Protein AF-A0A2N6NM97-F1 (afdb_monomer)

InterPro domains:
  IPR007219 Xylanolytic transcriptional activator, regulatory domain [PF04082] (115-281)
  IPR050987 ABC-transporter-regulating transcription factor-like [PTHR46910] (19-281)

Solvent-accessible surface area (backbone atoms only — not comparable to full-atom values): 17013 Å² total; per-residue (Å²): 134,89,82,91,86,85,90,88,89,79,66,72,68,62,53,54,54,51,49,55,51,52,55,52,51,52,52,56,50,42,72,74,65,45,96,84,64,78,92,44,72,71,56,54,49,54,53,51,56,55,56,57,67,76,69,66,82,82,90,75,90,80,90,81,88,89,85,88,85,81,80,86,73,89,75,82,91,72,84,85,69,86,60,78,74,89,70,73,71,86,78,53,82,80,74,74,79,57,79,75,69,72,74,66,68,62,65,74,57,49,54,48,21,48,47,31,27,51,77,71,39,36,92,82,53,76,62,66,60,66,72,60,49,52,53,53,53,50,49,47,72,76,42,60,85,72,71,50,79,82,44,43,17,52,51,24,26,49,27,29,42,44,20,43,2,41,76,37,48,62,58,56,41,56,74,72,66,63,79,63,93,84,51,59,70,67,50,49,57,49,39,53,53,50,19,51,53,29,37,50,55,20,60,70,41,41,70,58,19,63,73,55,51,44,74,41,22,24,51,22,28,39,45,48,12,59,58,29,42,89,77,41,85,61,63,67,17,49,52,26,40,52,48,16,46,52,39,34,53,75,63,46,44,85,50,91,72,71,82,86,82,54,58,70,66,62,53,50,41,44,49,52,43,41,53,51,48,57,60,74,74,108

Radius of gyration: 25.34 Å; Cα contacts (8 Å, |Δi|>4): 201; chains: 1; bounding box: 70×72×76 Å

pLDDT: mean 71.78, std 21.08, range [26.7, 97.0]

Nearest PDB structures (foldseek):
  3f57-assembly1_A  TM=2.633E-01  e=2.519E+00  Homo sapiens
  8fbo-assembly1_C  TM=3.013E-01  e=6.433E+00  synthetic construct
  8vc2-assembly1_A  TM=3.078E-01  e=5.089E+00  Bombyx mori

Organism: Beauveria bassiana (NCBI:txid176275)

Sequence (282 aa):
MHATSSSQRGVDHGTSTQSKRLEYLERIVRSHAGPEMPLDLDTLRNLADEADSRHSPSVTSHEDEVDKSITMQSLDGNVMLFDEYYRPDELRSPTGSLVPLSSLPPRSITDFLIHCFFQHAEANYSFVDRDWLCSQVDVVYENPMALSNRDIGTLSMTFTILAIGTQYAYLESIAEGKSTTSAGDSKQFSEDAVGIQFYRKAAHLLPEVIAASSLESVQACLLMGIYTLPVDASGLAYIYLNLALKLAIQNGMHRKHPANDIDARIRETRNRVWWALYTIEQ

Foldseek 3Di:
DDDDDDDDDPDPPVVVVVVVVVVVVVVVCCVVPPDPDDPDPVVVVVVVVVVVVVPDDDDDDDDDDDPDDDDDDDDDDDDPPPPDPDAPPVPDDPPPLLVVLLPDDPPVLLVQLLCQLCVPVVVPDVLDDSVVLVVLVVCCVVCVPPDDLLCLLSSLLSLLSSLVSLVRSVVVCVVVVVPPVPCVVVSNVVSNVSSVVSLVSSVSSLVSLLSSLDSSSLSSLQSNLVSCCVPPPPDSSVVSLVSSQVSLVVRVLVPDDDPPPDDPVVNVSSVVSNVSSVVVVD

Secondary structure (DSSP, 8-state):
--------SSSHHHHHHHHHHHHHHHHHHHHHH-TT----HHHHHHHHHHHHHTT---------------------------------GGGS--STTSTTTT----HHHHHHHHHHHHHHHTTT-TTS-HHHHHHHHHHHHH-GGG--GGGHHHHHHHHHHHHHHHHHHHHHHHHTT---TT-HHHHHHHHHHHHHHHHHHHHHTHHHHHHH--HHHHHHHHHHHHHHTTTSTTTHHHHHHHHHHHHHHHTTTTS---TTSS-HHHHHHHHHHHHHHHHHH-

Structure (mmCIF, N/CA/C/O backbone):
data_AF-A0A2N6NM97-F1
#
_entry.id   AF-A0A2N6NM97-F1
#
loop_
_atom_site.group_PDB
_atom_site.id
_atom_site.type_symbol
_atom_site.label_atom_id
_atom_site.label_alt_id
_atom_site.label_comp_id
_atom_site.label_asym_id
_atom_site.label_entity_id
_atom_site.label_seq_id
_atom_site.pdbx_PDB_ins_code
_atom_site.Cartn_x
_atom_site.Cartn_y
_atom_site.Cartn_z
_atom_site.occupancy
_atom_site.B_iso_or_equiv
_atom_site.auth_seq_id
_atom_site.auth_comp_id
_atom_site.auth_asym_id
_atom_site.auth_atom_id
_atom_site.pdbx_PDB_model_num
ATOM 1 N N . MET A 1 1 ? -17.077 51.907 40.745 1.00 40.19 1 MET A N 1
ATOM 2 C CA . MET A 1 1 ? -16.817 50.699 41.553 1.00 40.19 1 MET A CA 1
ATOM 3 C C . MET A 1 1 ? -16.274 49.618 40.625 1.00 40.19 1 MET A C 1
ATOM 5 O O . M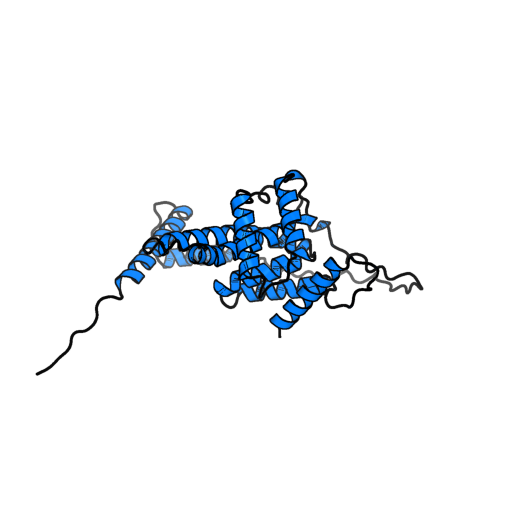ET A 1 1 ? -16.955 49.250 39.681 1.00 40.19 1 MET A O 1
ATOM 9 N N . HIS A 1 2 ? -15.012 49.239 40.859 1.00 33.41 2 HIS A N 1
ATOM 10 C CA . HIS A 1 2 ? -14.280 48.040 40.398 1.00 33.41 2 HIS A CA 1
ATOM 11 C C . HIS A 1 2 ? -15.087 46.736 40.625 1.00 33.41 2 HIS A C 1
ATOM 13 O O . HIS A 1 2 ? -15.988 46.768 41.453 1.00 33.41 2 HIS A O 1
ATOM 19 N N . ALA A 1 3 ? -14.819 45.535 40.093 1.00 37.28 3 ALA A N 1
ATOM 20 C CA . ALA A 1 3 ? -14.001 44.949 39.021 1.00 37.28 3 ALA A CA 1
ATOM 21 C C . ALA A 1 3 ? -14.320 43.418 38.989 1.00 37.28 3 ALA A C 1
ATOM 23 O O . ALA A 1 3 ? -14.682 42.858 40.017 1.00 37.28 3 ALA A O 1
ATOM 24 N N . THR A 1 4 ? -14.169 42.782 37.816 1.00 42.03 4 THR A N 1
ATOM 25 C CA . THR A 1 4 ? -13.645 41.414 37.510 1.00 42.03 4 THR A CA 1
ATOM 26 C C . THR A 1 4 ? -13.985 40.139 38.320 1.00 42.03 4 THR A C 1
ATOM 28 O O . THR A 1 4 ? -13.668 40.048 39.500 1.00 42.03 4 THR A O 1
ATOM 31 N N . SER A 1 5 ? -14.387 39.076 37.591 1.00 37.31 5 SER A N 1
ATOM 32 C CA . SER A 1 5 ? -13.927 37.653 37.666 1.00 37.31 5 SER A CA 1
ATOM 33 C C . SER A 1 5 ? -14.763 36.836 36.649 1.00 37.31 5 SER A C 1
ATOM 35 O O . SER A 1 5 ? -15.981 36.819 36.780 1.00 37.31 5 SER A O 1
ATOM 37 N N . SER A 1 6 ? -14.327 36.331 35.484 1.00 38.84 6 SER A N 1
ATOM 38 C CA . SER A 1 6 ? -13.171 35.553 34.981 1.00 38.84 6 SER A CA 1
ATOM 39 C C . SER A 1 6 ? -13.114 34.062 35.365 1.00 38.84 6 SER A C 1
ATOM 41 O O . SER A 1 6 ? -12.740 33.707 36.471 1.00 38.84 6 SER A O 1
ATOM 43 N N . SER A 1 7 ? -13.411 33.230 34.356 1.00 45.75 7 SER A N 1
ATOM 44 C CA . SER A 1 7 ? -12.669 32.035 33.911 1.00 45.75 7 SER A CA 1
ATOM 45 C C . SER A 1 7 ? -12.339 30.914 34.910 1.00 45.75 7 SER A C 1
ATOM 47 O O . SER A 1 7 ? -11.330 30.964 35.604 1.00 45.75 7 SER A O 1
ATOM 49 N N . GLN A 1 8 ? -13.090 29.805 34.843 1.00 42.97 8 GLN A N 1
ATOM 50 C CA . GLN A 1 8 ? -12.603 28.491 35.290 1.00 42.97 8 GLN A CA 1
ATOM 51 C C . GLN A 1 8 ? -13.378 27.353 34.594 1.00 42.97 8 GLN A C 1
ATOM 53 O O . GLN A 1 8 ? -14.385 26.869 35.101 1.00 42.97 8 GLN A O 1
ATOM 58 N N . ARG A 1 9 ? -12.965 26.940 33.386 1.00 41.25 9 ARG A N 1
ATOM 59 C CA . ARG A 1 9 ? -13.482 25.697 32.759 1.00 41.25 9 ARG A CA 1
ATOM 60 C C . ARG A 1 9 ? -12.527 25.004 31.777 1.00 41.25 9 ARG A C 1
ATOM 62 O O . ARG A 1 9 ? -12.969 24.196 30.973 1.00 41.25 9 ARG A O 1
ATOM 69 N N . GLY A 1 10 ? -11.227 25.310 31.837 1.00 40.31 10 GLY A N 1
ATOM 70 C CA . GLY A 1 10 ? -10.238 24.830 30.857 1.00 40.31 10 GLY A CA 1
ATOM 71 C C . GLY A 1 10 ? -9.050 24.033 31.406 1.00 40.31 10 GLY A C 1
ATOM 72 O O . GLY A 1 10 ? -8.176 23.687 30.623 1.00 40.31 10 GLY A O 1
ATOM 73 N N . VAL A 1 11 ? -8.969 23.752 32.713 1.00 41.19 11 VAL A N 1
ATOM 74 C CA . VAL A 1 11 ? -7.738 23.198 33.325 1.00 41.19 11 VAL A CA 1
ATOM 75 C C . VAL A 1 11 ? -7.830 21.693 33.647 1.00 41.19 11 VAL A C 1
ATOM 77 O O . VAL A 1 11 ? -6.808 21.014 33.663 1.00 41.19 11 VAL A O 1
ATOM 80 N N . ASP A 1 12 ? -9.029 21.120 33.789 1.00 44.72 12 ASP A N 1
ATOM 81 C CA . ASP A 1 12 ? -9.184 19.755 34.335 1.00 44.72 12 ASP A CA 1
ATOM 82 C C . ASP A 1 12 ? -8.965 18.606 33.330 1.00 44.72 12 ASP A C 1
ATOM 84 O O . ASP A 1 12 ? -8.734 17.463 33.726 1.00 44.72 12 ASP A O 1
ATOM 88 N N . HIS A 1 13 ? -9.005 18.864 32.017 1.00 43.28 13 HIS A N 1
ATOM 89 C CA . HIS A 1 13 ? -8.871 17.794 31.013 1.00 43.28 13 HIS A CA 1
ATOM 90 C C . HIS A 1 13 ? -7.413 17.500 30.615 1.00 43.28 13 HIS A C 1
ATOM 92 O O . HIS A 1 13 ? -7.052 16.356 30.316 1.00 43.28 13 HIS A O 1
ATOM 98 N N . GLY A 1 14 ? -6.543 18.514 30.692 1.00 41.53 14 GLY A N 1
ATOM 99 C CA . GLY A 1 14 ? -5.103 18.362 30.464 1.00 41.53 14 GLY A CA 1
ATOM 100 C C . GLY A 1 14 ? -4.399 17.610 31.599 1.00 41.53 14 GLY A C 1
ATOM 101 O O . GLY A 1 14 ? -3.538 16.769 31.343 1.00 41.53 14 GLY A O 1
ATOM 102 N N . THR A 1 15 ? -4.823 17.838 32.845 1.00 48.91 15 THR A N 1
ATOM 103 C CA . THR A 1 15 ? -4.241 17.221 34.051 1.00 48.91 15 THR A CA 1
ATOM 104 C C . THR A 1 15 ? -4.561 15.728 34.159 1.00 48.91 15 THR A C 1
ATOM 106 O O . THR A 1 15 ? -3.693 14.936 34.534 1.00 48.91 15 THR A O 1
ATOM 109 N N . SER A 1 16 ? -5.766 15.310 33.750 1.00 53.72 16 SER A N 1
ATOM 110 C CA . SER A 1 16 ? -6.158 13.891 33.706 1.00 53.72 16 SER A CA 1
ATOM 111 C C . SER A 1 16 ? -5.339 13.100 32.681 1.00 53.72 16 SER A C 1
ATOM 113 O O . SER A 1 16 ? -4.885 11.988 32.952 1.00 53.72 16 SER A O 1
ATOM 115 N N . THR A 1 17 ? -5.089 13.696 31.515 1.00 48.56 17 THR A N 1
ATOM 116 C CA . THR A 1 17 ? -4.323 13.061 30.435 1.00 48.56 17 THR A CA 1
ATOM 117 C C . THR A 1 17 ? -2.834 12.970 30.775 1.00 48.56 17 THR A C 1
ATOM 119 O O . THR A 1 17 ? -2.200 11.948 30.511 1.00 48.56 17 THR A O 1
ATOM 122 N N . GLN A 1 18 ? -2.274 14.000 31.419 1.00 50.44 18 GLN A N 1
ATOM 123 C CA . GLN A 1 18 ? -0.898 13.970 31.925 1.00 50.44 18 GLN A CA 1
ATOM 124 C C . GLN A 1 18 ? -0.718 12.971 33.076 1.00 50.44 18 GLN A C 1
ATOM 126 O O . GLN A 1 18 ? 0.272 12.244 33.083 1.00 50.44 18 GLN A O 1
ATOM 131 N N . SER A 1 19 ? -1.695 12.853 33.981 1.00 61.28 19 SER A N 1
ATOM 132 C CA . SER A 1 19 ? -1.650 11.866 35.074 1.00 61.28 19 SER A CA 1
ATOM 133 C C . SER A 1 19 ? -1.639 10.431 34.546 1.00 61.28 19 SER A C 1
ATOM 135 O O . SER A 1 19 ? -0.796 9.635 34.947 1.00 61.28 19 SER A O 1
ATOM 137 N N . LYS A 1 20 ? -2.494 10.121 33.561 1.00 60.59 20 LYS A N 1
ATOM 138 C CA . LYS A 1 20 ? -2.533 8.796 32.914 1.00 60.59 20 LYS A CA 1
ATOM 139 C C . LYS A 1 20 ? -1.229 8.455 32.186 1.00 60.59 20 LYS A C 1
ATOM 141 O O . LYS A 1 20 ? -0.813 7.300 32.167 1.00 60.59 20 LYS A O 1
ATOM 146 N N . ARG A 1 21 ? -0.573 9.455 31.581 1.00 56.03 21 ARG A N 1
ATOM 147 C CA . ARG A 1 21 ? 0.738 9.285 30.929 1.00 56.03 21 ARG A CA 1
ATOM 148 C C . ARG A 1 21 ? 1.846 8.999 31.939 1.00 56.03 21 ARG A C 1
ATOM 150 O O . ARG A 1 21 ? 2.675 8.132 31.677 1.00 56.03 21 ARG A O 1
ATOM 157 N N . LEU A 1 22 ? 1.840 9.688 33.078 1.00 65.56 22 LEU A N 1
ATOM 158 C CA . LEU A 1 22 ? 2.824 9.479 34.137 1.00 65.56 22 LEU A CA 1
ATOM 159 C C . LEU A 1 22 ? 2.686 8.080 34.755 1.00 65.56 22 LEU A C 1
ATOM 161 O O . LEU A 1 22 ? 3.677 7.375 34.903 1.00 65.56 22 LEU A O 1
ATOM 165 N N . GLU A 1 23 ? 1.453 7.644 35.011 1.00 69.31 23 GLU A N 1
ATOM 166 C CA . GLU A 1 23 ? 1.143 6.322 35.571 1.00 69.31 23 GLU A CA 1
ATOM 167 C C . GLU A 1 23 ? 1.538 5.178 34.614 1.00 69.31 23 GLU A C 1
ATOM 169 O O . GLU A 1 23 ? 2.078 4.148 35.024 1.00 69.31 23 GLU A O 1
ATOM 174 N N . TYR A 1 24 ? 1.346 5.377 33.305 1.00 60.44 24 TYR A N 1
ATOM 175 C CA . TYR A 1 24 ? 1.784 4.434 32.273 1.00 60.44 24 TYR A CA 1
ATOM 176 C C . TYR A 1 24 ? 3.313 4.319 32.191 1.00 60.44 24 TYR A C 1
ATOM 178 O O . TYR A 1 24 ? 3.843 3.206 32.131 1.00 60.44 24 TYR A O 1
ATOM 186 N N . LEU A 1 25 ? 4.021 5.454 32.216 1.00 60.19 25 LEU A N 1
ATOM 187 C CA . LEU A 1 25 ? 5.485 5.487 32.209 1.00 60.19 25 LEU A CA 1
ATOM 188 C C . LEU A 1 25 ? 6.057 4.833 33.468 1.00 60.19 25 LEU A C 1
ATOM 190 O O . LEU A 1 25 ? 6.954 3.999 33.370 1.00 60.19 25 LEU A O 1
ATOM 194 N N . GLU A 1 26 ? 5.481 5.120 34.634 1.00 71.31 26 GLU A N 1
ATOM 195 C CA . GLU A 1 26 ? 5.874 4.502 35.899 1.00 71.31 26 GLU A CA 1
ATOM 196 C C . GLU A 1 26 ? 5.729 2.970 35.853 1.00 71.31 26 GLU A C 1
ATOM 198 O O . GLU A 1 26 ? 6.585 2.240 36.355 1.00 71.31 26 GLU A O 1
ATOM 203 N N . ARG A 1 27 ? 4.691 2.458 35.178 1.00 70.62 27 ARG A N 1
ATOM 204 C CA . ARG A 1 27 ? 4.469 1.015 35.007 1.00 70.62 27 ARG A CA 1
ATOM 205 C C . ARG A 1 27 ? 5.512 0.348 34.104 1.00 70.62 27 ARG A C 1
ATOM 207 O O . ARG A 1 27 ? 5.927 -0.768 34.404 1.00 70.62 27 ARG A O 1
ATOM 214 N N . ILE A 1 28 ? 5.941 1.016 33.031 1.00 68.06 28 ILE A N 1
ATOM 215 C CA . ILE A 1 28 ? 7.003 0.517 32.137 1.00 68.06 28 ILE A CA 1
ATOM 216 C C . ILE A 1 28 ? 8.349 0.507 32.857 1.00 68.06 28 ILE A C 1
ATOM 218 O O . ILE A 1 28 ? 9.102 -0.461 32.748 1.00 68.06 28 ILE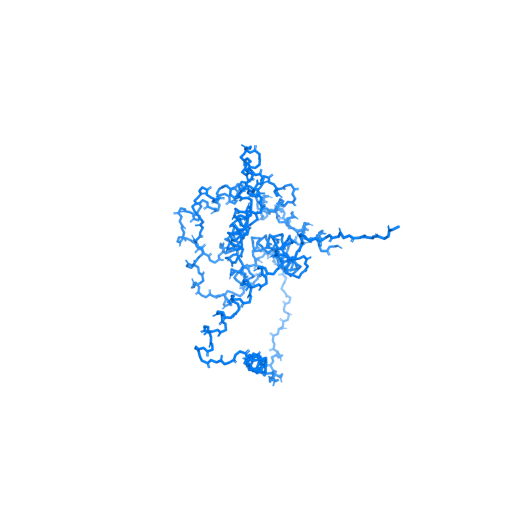 A O 1
ATOM 222 N N . VAL A 1 29 ? 8.653 1.567 33.607 1.00 64.75 29 VAL A N 1
ATOM 223 C CA . VAL A 1 29 ? 9.917 1.646 34.344 1.00 64.75 29 VAL A CA 1
ATOM 224 C C . VAL A 1 29 ? 9.952 0.574 35.434 1.00 64.75 29 VAL A C 1
ATOM 226 O O . VAL A 1 29 ? 10.922 -0.176 35.513 1.00 64.75 29 VAL A O 1
ATOM 229 N N . ARG A 1 30 ? 8.861 0.385 36.189 1.00 61.78 30 ARG A N 1
ATOM 230 C CA . ARG A 1 30 ? 8.748 -0.698 37.185 1.00 61.78 30 ARG A CA 1
ATOM 231 C C . ARG A 1 30 ? 8.874 -2.099 36.583 1.00 61.78 30 ARG A C 1
ATOM 233 O O . ARG A 1 30 ? 9.425 -2.981 37.236 1.00 61.78 30 ARG A O 1
ATOM 240 N N . SER A 1 31 ? 8.389 -2.320 35.357 1.00 65.50 31 SER A N 1
ATOM 241 C CA . SER A 1 31 ? 8.502 -3.633 34.706 1.00 65.50 31 SER A CA 1
ATOM 242 C C . SER A 1 31 ? 9.927 -3.967 34.264 1.00 65.50 31 SER A C 1
ATOM 244 O O . SER A 1 31 ? 10.239 -5.143 34.112 1.00 65.50 31 SER A O 1
ATOM 246 N N . HIS A 1 32 ? 10.778 -2.959 34.055 1.00 57.03 32 HIS A N 1
ATOM 247 C CA . HIS A 1 32 ? 12.169 -3.144 33.628 1.00 57.03 32 HIS A CA 1
ATOM 248 C C . HIS A 1 32 ? 13.174 -3.045 34.786 1.00 57.03 32 HIS A C 1
ATOM 250 O O . HIS A 1 32 ? 14.194 -3.725 34.751 1.00 57.03 32 HIS A O 1
ATOM 256 N N . ALA A 1 33 ? 12.889 -2.235 35.810 1.00 62.28 33 ALA A N 1
ATOM 257 C CA . ALA A 1 33 ? 13.824 -1.916 36.894 1.00 62.28 33 ALA A CA 1
ATOM 258 C C . ALA A 1 33 ? 13.603 -2.711 38.200 1.00 62.28 33 ALA A C 1
ATOM 260 O O . ALA A 1 33 ? 14.425 -2.640 39.111 1.00 62.28 33 ALA A O 1
ATOM 261 N N . GLY A 1 34 ? 12.519 -3.491 38.303 1.00 61.56 34 GLY A N 1
ATOM 262 C CA . GLY A 1 34 ? 12.165 -4.231 39.520 1.00 61.56 34 GLY A CA 1
ATOM 263 C C . GLY A 1 34 ? 11.525 -3.352 40.616 1.00 61.56 34 GLY A C 1
ATOM 264 O O . GLY A 1 34 ? 11.614 -2.125 40.574 1.00 61.56 34 GLY A O 1
ATOM 265 N N . PRO A 1 35 ? 10.827 -3.956 41.597 1.00 55.28 35 PRO A N 1
ATOM 266 C CA . PRO A 1 35 ? 9.895 -3.247 42.484 1.00 55.28 35 PRO A CA 1
ATOM 267 C C . PRO A 1 35 ? 10.514 -2.344 43.573 1.00 55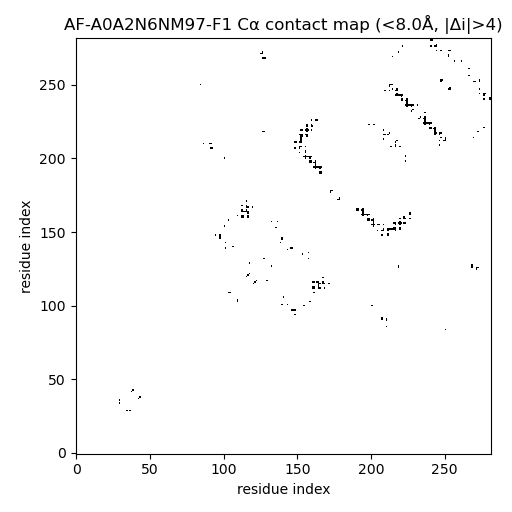.28 35 PRO A C 1
ATOM 269 O O . PRO A 1 35 ? 9.750 -1.680 44.268 1.00 55.28 35 PRO A O 1
ATOM 272 N N . GLU A 1 36 ? 11.842 -2.268 43.723 1.00 56.53 36 GLU A N 1
ATOM 273 C CA . GLU A 1 36 ? 12.495 -1.492 44.803 1.00 56.53 36 GLU A CA 1
ATOM 274 C C . GLU A 1 36 ? 13.473 -0.398 44.329 1.00 56.53 36 GLU A C 1
ATOM 276 O O . GLU A 1 36 ? 14.305 0.071 45.104 1.00 56.53 36 GLU A O 1
ATOM 281 N N . MET A 1 37 ? 13.392 0.055 43.074 1.00 54.81 37 MET A N 1
ATOM 282 C CA . MET A 1 37 ? 14.305 1.094 42.577 1.00 54.81 37 MET A CA 1
ATOM 283 C C . MET A 1 37 ? 13.724 2.516 42.752 1.00 54.81 37 MET A C 1
ATOM 285 O O . MET A 1 37 ? 12.622 2.782 42.264 1.00 54.81 37 MET A O 1
ATOM 289 N N . PRO A 1 38 ? 14.429 3.454 43.418 1.00 58.25 38 PRO A N 1
ATOM 290 C CA . PRO A 1 38 ? 13.978 4.838 43.548 1.00 58.25 38 PRO A CA 1
ATOM 291 C C . PRO A 1 38 ? 14.023 5.568 42.196 1.00 58.25 38 PRO A C 1
ATOM 293 O O . PRO A 1 38 ? 15.054 5.621 41.527 1.00 58.25 38 PRO A O 1
ATOM 296 N N . LEU A 1 39 ? 12.883 6.143 41.803 1.00 60.00 39 LEU A N 1
ATOM 297 C CA . LEU A 1 39 ? 12.675 6.888 40.554 1.00 60.00 39 LEU A CA 1
ATOM 298 C C . LEU A 1 39 ? 13.215 8.326 40.660 1.00 60.00 39 LEU A C 1
ATOM 300 O O . LEU A 1 39 ? 12.457 9.288 40.546 1.00 60.00 39 LEU A O 1
ATOM 304 N N . ASP A 1 40 ? 14.510 8.477 40.927 1.00 70.56 40 ASP A N 1
ATOM 305 C CA . ASP A 1 40 ? 15.171 9.786 40.925 1.00 70.56 40 ASP A CA 1
ATOM 306 C C . ASP A 1 40 ? 15.722 10.137 39.530 1.00 70.56 40 ASP A C 1
ATOM 308 O O . ASP A 1 40 ? 16.134 9.257 38.767 1.00 70.56 40 ASP A O 1
ATOM 312 N N . LEU A 1 41 ? 15.739 11.429 39.195 1.00 59.25 41 LEU A N 1
ATOM 313 C CA . LEU A 1 41 ? 16.124 11.949 37.877 1.00 59.25 41 LEU A CA 1
ATOM 314 C C . LEU A 1 41 ? 17.555 11.561 37.492 1.00 59.25 41 LEU A C 1
ATOM 316 O O . LEU A 1 41 ? 17.807 11.223 36.335 1.00 59.25 41 LEU A O 1
ATOM 320 N N . ASP A 1 42 ? 18.475 11.548 38.457 1.00 64.88 42 ASP A N 1
ATOM 321 C CA . ASP A 1 42 ? 19.860 11.136 38.219 1.00 64.88 42 ASP A CA 1
ATOM 322 C C . ASP A 1 42 ? 19.969 9.635 37.904 1.00 64.88 42 ASP A C 1
ATOM 324 O O . ASP A 1 42 ? 20.786 9.223 37.081 1.00 64.88 42 ASP A O 1
ATOM 328 N N . THR A 1 43 ? 19.091 8.814 38.486 1.00 67.06 43 THR A N 1
ATOM 329 C CA . THR A 1 43 ? 19.052 7.365 38.232 1.00 67.06 43 THR A CA 1
ATOM 330 C C . THR A 1 43 ? 18.526 7.071 36.827 1.00 67.06 43 THR A C 1
ATOM 332 O O . THR A 1 43 ? 19.076 6.229 36.119 1.00 67.06 43 THR A O 1
ATOM 335 N N . LEU A 1 44 ? 17.503 7.814 36.390 1.00 62.44 44 LEU A N 1
ATOM 336 C CA . LEU A 1 44 ? 16.958 7.722 35.034 1.00 62.44 44 LEU A CA 1
ATOM 337 C C . LEU A 1 44 ? 17.959 8.194 33.972 1.00 62.44 44 LEU A C 1
ATOM 339 O O . LEU A 1 44 ? 18.034 7.585 32.906 1.00 62.44 44 LEU A O 1
ATOM 343 N N . ARG A 1 45 ? 18.752 9.236 34.267 1.00 64.94 45 ARG A N 1
ATOM 344 C CA . ARG A 1 45 ? 19.805 9.717 33.359 1.00 64.94 45 ARG A CA 1
ATOM 345 C C . ARG A 1 45 ? 20.878 8.654 33.132 1.00 64.94 45 ARG A C 1
ATOM 347 O O . ARG A 1 45 ? 21.195 8.350 31.991 1.00 64.94 45 ARG A O 1
ATOM 354 N N . ASN A 1 46 ? 21.357 8.025 34.204 1.00 69.19 46 ASN A N 1
ATOM 355 C CA . ASN A 1 46 ? 22.386 6.989 34.103 1.00 69.19 46 ASN A CA 1
ATOM 356 C C . ASN A 1 46 ? 21.904 5.754 33.315 1.00 69.19 46 ASN A C 1
ATOM 358 O O . ASN A 1 46 ? 22.680 5.155 32.578 1.00 69.19 46 ASN A O 1
ATOM 362 N N . LEU A 1 47 ? 20.619 5.397 33.427 1.00 64.12 47 LEU A N 1
ATOM 363 C CA . LEU A 1 47 ? 20.001 4.311 32.653 1.00 64.12 47 LEU A CA 1
ATOM 364 C C . LEU A 1 47 ? 19.883 4.640 31.157 1.00 64.12 47 LEU A C 1
ATOM 366 O O . LEU A 1 47 ? 20.048 3.749 30.323 1.00 64.12 47 LEU A O 1
ATOM 370 N N . ALA A 1 48 ? 19.608 5.902 30.816 1.00 62.56 48 ALA A N 1
ATOM 371 C CA . ALA A 1 48 ? 19.593 6.364 29.430 1.00 62.56 48 ALA A CA 1
ATOM 372 C C . ALA A 1 48 ? 21.003 6.325 28.817 1.00 62.56 48 ALA A C 1
ATOM 374 O O . ALA A 1 48 ? 21.183 5.770 27.734 1.00 62.56 48 ALA A O 1
ATOM 375 N N . ASP A 1 49 ? 22.006 6.804 29.557 1.00 65.31 49 ASP A N 1
ATOM 376 C CA . ASP A 1 49 ? 23.408 6.786 29.125 1.00 65.31 49 ASP A CA 1
ATOM 377 C C . ASP A 1 49 ? 23.933 5.343 28.944 1.00 65.31 49 ASP A C 1
ATOM 379 O O . ASP A 1 49 ? 24.682 5.044 28.009 1.00 65.31 49 ASP A O 1
ATOM 383 N N . GLU A 1 50 ? 23.504 4.405 29.798 1.00 64.56 50 GLU A N 1
ATOM 384 C CA . GLU A 1 50 ? 23.865 2.989 29.671 1.00 64.56 50 GLU A CA 1
ATOM 385 C C . GLU A 1 50 ? 23.205 2.326 28.449 1.00 64.56 50 GLU A C 1
ATOM 387 O O . GLU A 1 50 ? 23.833 1.495 27.786 1.00 64.56 50 GLU A O 1
ATOM 392 N N . ALA A 1 51 ? 21.970 2.704 28.105 1.00 60.22 51 ALA A N 1
ATOM 393 C CA . ALA A 1 51 ? 21.277 2.199 26.921 1.00 60.22 51 ALA A CA 1
ATOM 394 C C . ALA A 1 51 ? 21.937 2.666 25.608 1.00 60.22 51 ALA A C 1
ATOM 396 O O . ALA A 1 51 ? 22.102 1.852 24.694 1.00 60.22 51 ALA A O 1
ATOM 397 N N . ASP A 1 52 ? 22.396 3.920 25.546 1.00 49.56 52 ASP A N 1
ATOM 398 C CA . ASP A 1 52 ? 23.109 4.472 24.383 1.00 49.56 52 ASP A CA 1
ATOM 399 C C . ASP A 1 52 ? 24.500 3.843 24.198 1.00 49.56 52 ASP A C 1
ATOM 401 O O . ASP A 1 52 ? 24.938 3.585 23.071 1.00 49.56 52 ASP A O 1
ATOM 405 N N . SER A 1 53 ? 25.174 3.482 25.298 1.00 53.78 53 SER A N 1
ATOM 406 C CA . SER A 1 53 ? 26.481 2.807 25.249 1.00 53.78 53 SER A CA 1
ATOM 407 C C . SER A 1 53 ? 26.435 1.422 24.584 1.00 53.78 53 SER A C 1
ATOM 409 O O . SER A 1 53 ? 27.435 0.959 24.034 1.00 53.78 53 SER A O 1
ATOM 411 N N . ARG A 1 54 ? 25.264 0.768 24.575 1.00 51.88 54 ARG A N 1
ATOM 412 C CA . ARG A 1 54 ? 25.059 -0.556 23.964 1.00 51.88 54 ARG A CA 1
ATOM 413 C C . ARG A 1 54 ? 24.765 -0.496 22.459 1.00 51.88 54 ARG A C 1
ATOM 415 O O . ARG A 1 54 ? 24.674 -1.554 21.841 1.00 51.88 54 ARG A O 1
ATOM 422 N N . HIS A 1 55 ? 24.623 0.696 21.869 1.00 44.56 55 HIS A N 1
ATOM 423 C CA . HIS A 1 55 ? 24.222 0.884 20.463 1.00 44.56 55 HIS A CA 1
ATOM 424 C C . HIS A 1 55 ? 25.277 1.540 19.554 1.00 44.56 55 HIS A C 1
ATOM 426 O O . HIS A 1 55 ? 24.967 1.877 18.413 1.00 44.56 55 HIS A O 1
ATOM 432 N N . SER A 1 56 ? 26.533 1.671 19.989 1.00 31.92 56 SER A N 1
ATOM 433 C CA . SER A 1 56 ? 27.620 2.155 19.120 1.00 31.92 56 SER A CA 1
ATOM 434 C C . SER A 1 56 ? 28.432 0.997 18.517 1.00 31.92 56 SER A C 1
ATOM 436 O O . SER A 1 56 ? 29.248 0.409 19.229 1.00 31.92 56 SER A O 1
ATOM 438 N N . PRO A 1 57 ? 28.286 0.656 17.219 1.00 35.59 57 PRO A N 1
ATOM 439 C CA . PRO A 1 57 ? 29.263 -0.185 16.545 1.00 35.59 57 PRO A CA 1
ATOM 440 C C . PRO A 1 57 ? 30.528 0.638 16.267 1.00 35.59 57 PRO A C 1
ATOM 442 O O . PRO A 1 57 ? 30.497 1.690 15.629 1.00 35.59 57 PRO A O 1
ATOM 445 N N . SER A 1 58 ? 31.658 0.146 16.765 1.00 31.39 58 SER A N 1
ATOM 446 C CA . SER A 1 58 ? 32.994 0.655 16.474 1.00 31.39 58 SER A CA 1
ATOM 447 C C . SER A 1 58 ? 33.301 0.548 14.977 1.00 31.39 58 SER A C 1
ATOM 449 O O . SER A 1 58 ? 33.362 -0.554 14.432 1.00 31.39 58 SER A O 1
ATOM 451 N N . VAL A 1 59 ? 33.535 1.684 14.322 1.00 33.53 59 VAL A N 1
ATOM 452 C CA . VAL A 1 59 ? 34.100 1.748 12.969 1.00 33.53 59 VAL A CA 1
ATOM 453 C C . VAL A 1 59 ? 35.581 1.378 13.054 1.00 33.53 59 VAL A C 1
ATOM 455 O O . VAL A 1 59 ? 36.383 2.139 13.590 1.00 33.53 59 VAL A O 1
ATOM 458 N N . THR A 1 60 ? 35.949 0.214 12.523 1.00 29.91 60 THR A N 1
ATOM 459 C CA . THR A 1 60 ? 37.343 -0.141 12.228 1.00 29.91 60 THR A CA 1
ATOM 460 C C . THR A 1 60 ? 37.510 -0.279 10.723 1.00 29.91 60 THR A C 1
ATOM 462 O O . THR A 1 60 ? 36.858 -1.099 10.081 1.00 29.91 60 THR A O 1
ATOM 465 N N . SER A 1 61 ? 38.380 0.568 10.188 1.00 32.78 61 SER A N 1
ATOM 466 C CA . SER A 1 61 ? 38.827 0.666 8.804 1.00 32.78 61 SER A CA 1
ATOM 467 C C . SER A 1 61 ? 39.494 -0.618 8.303 1.00 32.78 61 SER A C 1
ATOM 469 O O . SER A 1 61 ? 40.499 -1.042 8.872 1.00 32.78 61 SER A O 1
ATOM 471 N N . HIS A 1 62 ? 38.999 -1.161 7.193 1.00 28.64 62 HIS A N 1
ATOM 472 C CA . HIS A 1 62 ? 39.771 -2.006 6.283 1.00 28.64 62 HIS A CA 1
ATOM 473 C C . HIS A 1 62 ? 39.439 -1.583 4.847 1.00 28.64 62 HIS A C 1
ATOM 475 O O . HIS A 1 62 ? 38.555 -2.136 4.199 1.00 28.64 62 HIS A O 1
ATOM 481 N N . GLU A 1 63 ? 40.125 -0.538 4.388 1.00 33.59 63 GLU A N 1
ATOM 482 C CA . GLU A 1 63 ? 40.366 -0.311 2.966 1.00 33.59 63 GLU A CA 1
ATOM 483 C C . GLU A 1 63 ? 41.585 -1.157 2.602 1.00 33.59 63 GLU A C 1
ATOM 485 O O . GLU A 1 63 ? 42.652 -0.942 3.165 1.00 33.59 63 GLU A O 1
ATOM 490 N N . ASP A 1 64 ? 41.392 -2.181 1.774 1.00 30.84 64 ASP A N 1
ATOM 491 C CA . ASP A 1 64 ? 42.284 -2.533 0.666 1.00 30.84 64 ASP A CA 1
ATOM 492 C C . ASP A 1 64 ? 41.802 -3.832 -0.001 1.00 30.84 64 ASP A C 1
ATOM 494 O O . ASP A 1 64 ? 41.423 -4.796 0.659 1.00 30.84 64 ASP A O 1
ATOM 498 N N . GLU A 1 65 ? 41.878 -3.830 -1.335 1.00 34.50 65 GLU A N 1
ATOM 499 C CA . GLU A 1 65 ? 41.937 -5.014 -2.204 1.00 34.50 65 GLU A CA 1
ATOM 500 C C . GLU A 1 65 ? 40.621 -5.649 -2.709 1.00 34.50 65 GLU A C 1
ATOM 502 O O . GLU A 1 65 ? 40.351 -6.815 -2.458 1.00 34.50 65 GLU A O 1
ATOM 507 N N . VAL A 1 66 ? 39.874 -4.940 -3.574 1.00 33.25 66 VAL A N 1
ATOM 508 C CA . VAL A 1 66 ? 39.205 -5.567 -4.742 1.00 33.25 66 VAL A CA 1
ATOM 509 C C . VAL A 1 66 ? 39.186 -4.582 -5.922 1.00 33.25 66 VAL A C 1
ATOM 511 O O . VAL A 1 66 ? 38.151 -4.040 -6.297 1.00 33.25 66 VAL A O 1
ATOM 514 N N . ASP A 1 67 ? 40.348 -4.344 -6.530 1.00 35.56 67 ASP A N 1
ATOM 515 C CA . ASP A 1 67 ? 40.424 -3.794 -7.887 1.00 35.56 67 ASP A CA 1
ATOM 516 C C . ASP A 1 67 ? 41.252 -4.750 -8.747 1.00 35.56 67 ASP A C 1
ATOM 518 O O . ASP A 1 67 ? 42.471 -4.835 -8.589 1.00 35.56 67 ASP A O 1
ATOM 522 N N . LYS A 1 68 ? 40.545 -5.540 -9.569 1.00 38.06 68 LYS A N 1
ATOM 523 C CA . LYS A 1 68 ? 40.980 -6.211 -10.814 1.00 38.06 68 LYS A CA 1
ATOM 524 C C . LYS A 1 68 ? 40.035 -7.363 -11.144 1.00 38.06 68 LYS A C 1
ATOM 526 O O . LYS A 1 68 ? 40.306 -8.512 -10.808 1.00 38.06 68 LYS A O 1
ATOM 531 N N . SER A 1 69 ? 38.942 -7.054 -11.840 1.00 32.47 69 SER A N 1
ATOM 532 C CA . SER A 1 69 ? 38.434 -7.832 -12.991 1.00 32.47 69 SER A CA 1
ATOM 533 C C . SER A 1 69 ? 37.003 -7.423 -13.356 1.00 32.47 69 SER A C 1
ATOM 535 O O . SER A 1 69 ? 36.058 -8.183 -13.201 1.00 32.47 69 SER A O 1
ATOM 537 N N . ILE A 1 70 ? 36.836 -6.230 -13.929 1.00 36.16 70 ILE A N 1
ATOM 538 C CA . ILE A 1 70 ? 35.706 -5.988 -14.835 1.00 36.16 70 ILE A CA 1
ATOM 539 C C . ILE A 1 70 ? 36.290 -5.499 -16.155 1.00 36.16 70 ILE A C 1
ATOM 541 O O . ILE A 1 70 ? 36.462 -4.311 -16.410 1.00 36.16 70 ILE A O 1
ATOM 545 N N . THR A 1 71 ? 36.671 -6.459 -16.994 1.00 29.64 71 THR A N 1
ATOM 546 C CA . THR A 1 71 ? 36.947 -6.208 -18.406 1.00 29.64 71 THR A CA 1
ATOM 547 C C . THR A 1 71 ? 35.609 -5.943 -19.091 1.00 29.64 71 THR A C 1
ATOM 549 O O . THR A 1 71 ? 34.793 -6.851 -19.220 1.00 29.64 71 THR A O 1
ATOM 552 N N . MET A 1 72 ? 35.376 -4.707 -19.541 1.00 35.06 72 MET A N 1
ATOM 553 C CA . MET A 1 72 ? 34.274 -4.404 -20.454 1.00 35.06 72 MET A CA 1
ATOM 554 C C . MET A 1 72 ? 34.553 -5.069 -21.804 1.00 35.06 72 MET A C 1
ATOM 556 O O . MET A 1 72 ? 35.318 -4.551 -22.616 1.00 35.06 72 MET A O 1
ATOM 560 N N . GLN A 1 73 ? 33.946 -6.229 -22.038 1.00 30.50 73 GLN A N 1
ATOM 561 C CA . GLN A 1 73 ? 33.807 -6.776 -23.381 1.00 30.50 73 GLN A CA 1
ATOM 562 C C . GLN A 1 73 ? 32.510 -6.244 -23.988 1.00 30.50 73 GLN A C 1
ATOM 564 O O . GLN A 1 73 ? 31.414 -6.546 -23.525 1.00 30.50 73 GLN A O 1
ATOM 569 N N . SER A 1 74 ? 32.665 -5.429 -25.030 1.00 35.75 74 SER A N 1
ATOM 570 C CA . SER A 1 74 ? 31.597 -5.094 -25.966 1.00 35.75 74 SER A CA 1
ATOM 571 C C . SER A 1 74 ? 31.161 -6.374 -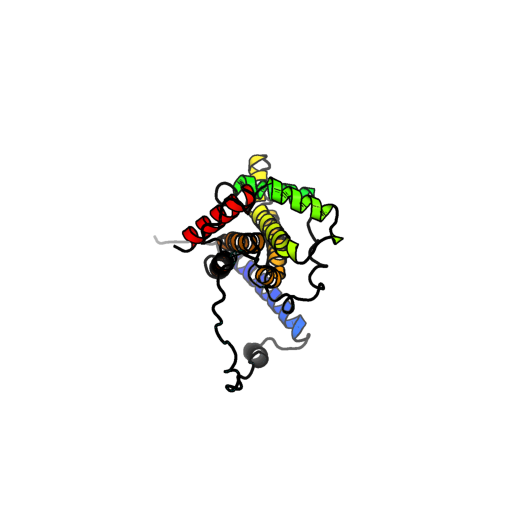26.673 1.00 35.75 74 SER A C 1
ATOM 573 O O . SER A 1 74 ? 31.978 -7.001 -27.346 1.00 35.75 74 SER A O 1
ATOM 575 N N . LEU A 1 75 ? 29.893 -6.750 -26.532 1.00 32.91 75 LEU A N 1
ATOM 576 C CA . LEU A 1 75 ? 29.271 -7.803 -27.326 1.00 32.91 75 LEU A CA 1
ATOM 577 C C . LEU A 1 75 ? 28.125 -7.196 -28.130 1.00 32.91 75 LEU A C 1
ATOM 579 O O . LEU A 1 75 ? 27.166 -6.649 -27.587 1.00 32.91 75 LEU A O 1
ATOM 583 N N . ASP A 1 76 ? 28.313 -7.274 -29.442 1.00 31.41 76 ASP A N 1
ATOM 584 C CA . ASP A 1 76 ? 27.357 -6.954 -30.483 1.00 31.41 76 ASP A CA 1
ATOM 585 C C . ASP A 1 76 ? 26.001 -7.631 -30.262 1.00 31.41 76 ASP A C 1
ATOM 587 O O . ASP A 1 76 ? 25.917 -8.788 -29.853 1.00 31.41 76 ASP A O 1
ATOM 591 N N . GLY A 1 77 ? 24.952 -6.896 -30.636 1.00 39.38 77 GLY A N 1
ATOM 592 C CA . GLY A 1 77 ? 23.704 -7.431 -31.170 1.00 39.38 77 GLY A CA 1
ATOM 593 C C . GLY A 1 77 ? 23.086 -8.612 -30.428 1.00 39.38 77 GLY A C 1
ATOM 594 O O . GLY A 1 77 ? 23.126 -9.733 -30.922 1.00 39.38 77 GLY A O 1
ATOM 595 N N . ASN A 1 78 ? 22.384 -8.345 -29.326 1.00 26.70 78 ASN A N 1
ATOM 596 C CA . ASN A 1 78 ? 21.192 -9.116 -28.995 1.00 26.70 78 ASN A CA 1
ATOM 597 C C . ASN A 1 78 ? 20.251 -8.321 -28.085 1.00 26.70 78 ASN A C 1
ATOM 599 O O . ASN A 1 78 ? 20.680 -7.572 -27.215 1.00 26.70 78 ASN A O 1
ATOM 603 N N . VAL A 1 79 ? 18.962 -8.470 -28.383 1.00 29.94 79 VAL A N 1
ATOM 604 C CA . VAL A 1 79 ? 17.763 -7.963 -27.706 1.00 29.94 79 VAL A CA 1
ATOM 605 C C . VAL A 1 79 ? 18.012 -7.554 -26.249 1.00 29.94 79 VAL A C 1
ATOM 607 O O . VAL A 1 79 ? 18.269 -8.403 -25.399 1.00 29.94 79 VAL A O 1
ATOM 610 N N . MET A 1 80 ? 17.881 -6.254 -25.962 1.00 29.98 80 MET A N 1
ATOM 611 C CA . MET A 1 80 ? 17.767 -5.727 -24.598 1.00 29.98 80 MET A CA 1
ATOM 612 C C . MET A 1 80 ? 16.432 -6.198 -24.020 1.00 29.98 80 MET A C 1
ATOM 614 O O . MET A 1 80 ? 15.440 -5.470 -24.025 1.00 29.98 80 MET A O 1
ATOM 618 N N . LEU A 1 81 ? 16.406 -7.451 -23.574 1.00 34.41 81 LEU A N 1
ATOM 619 C CA . LEU A 1 81 ? 15.427 -7.948 -22.629 1.00 34.41 81 LEU A CA 1
ATOM 620 C C . LEU A 1 81 ? 15.533 -6.992 -21.438 1.00 34.41 81 LEU A C 1
ATOM 622 O O . LEU A 1 81 ? 16.573 -6.932 -20.780 1.00 34.41 81 LEU A O 1
ATOM 626 N N . PHE A 1 82 ? 14.503 -6.176 -21.206 1.00 37.97 82 PHE A N 1
ATOM 627 C CA . PHE A 1 82 ? 14.313 -5.493 -19.925 1.00 37.97 82 PHE A CA 1
ATOM 628 C C . PHE A 1 82 ? 13.944 -6.568 -18.900 1.00 37.97 82 PHE A C 1
ATOM 630 O O . PHE A 1 82 ? 12.833 -6.604 -18.379 1.00 37.97 82 PHE A O 1
ATOM 637 N N . ASP A 1 83 ? 14.873 -7.498 -18.707 1.00 39.28 83 ASP A N 1
ATOM 638 C CA . ASP A 1 83 ? 14.777 -8.549 -17.730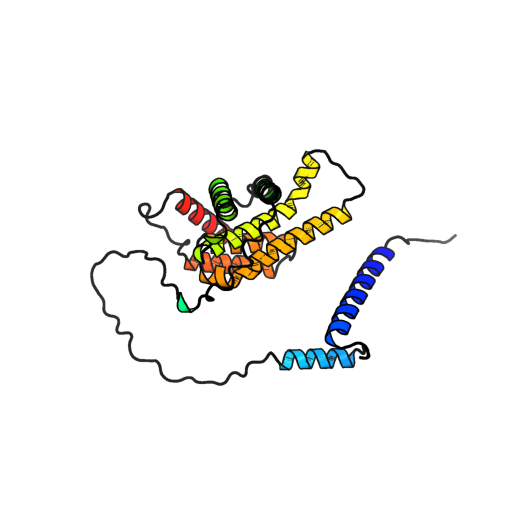 1.00 39.28 83 ASP A CA 1
ATOM 639 C C . ASP A 1 83 ? 14.780 -7.863 -16.373 1.00 39.28 83 ASP A C 1
ATOM 641 O O . ASP A 1 83 ? 15.518 -6.900 -16.126 1.00 39.28 83 ASP A O 1
ATOM 645 N N . GLU A 1 84 ? 13.858 -8.322 -15.547 1.00 43.44 84 GLU A N 1
ATOM 646 C CA . GLU A 1 84 ? 13.689 -7.981 -14.151 1.00 43.44 84 GLU A CA 1
ATOM 647 C C . GLU A 1 84 ? 15.046 -7.642 -13.507 1.00 43.44 84 GLU A C 1
ATOM 649 O O . GLU A 1 84 ? 15.929 -8.494 -13.428 1.00 43.44 84 GLU A O 1
ATOM 654 N N . TYR A 1 85 ? 15.251 -6.367 -13.133 1.00 52.75 85 TYR A N 1
ATOM 655 C CA . TYR A 1 85 ? 16.522 -5.883 -12.580 1.00 52.75 85 TYR A CA 1
ATOM 656 C C . TYR A 1 85 ? 17.054 -6.877 -11.543 1.00 52.75 85 TYR A C 1
ATOM 658 O O . TYR A 1 85 ? 16.346 -7.155 -10.578 1.00 52.75 85 TYR A O 1
ATOM 666 N N . TYR A 1 86 ? 18.272 -7.395 -11.750 1.00 51.00 86 TYR A N 1
ATOM 667 C CA . TYR A 1 86 ? 18.920 -8.387 -10.883 1.00 51.00 86 TYR A CA 1
ATOM 668 C C . TYR A 1 86 ? 18.674 -8.077 -9.399 1.00 51.00 86 TYR A C 1
ATOM 670 O O . TYR A 1 86 ? 19.075 -7.019 -8.903 1.00 51.00 86 TYR A O 1
ATOM 678 N N . ARG A 1 87 ? 17.988 -8.990 -8.699 1.00 62.19 87 ARG A N 1
ATOM 679 C CA . ARG A 1 87 ? 17.670 -8.866 -7.272 1.00 62.19 87 ARG A CA 1
ATOM 680 C C . ARG A 1 87 ? 18.459 -9.914 -6.483 1.00 62.19 87 ARG A C 1
ATOM 682 O O . ARG A 1 87 ? 18.359 -11.094 -6.812 1.00 62.19 87 ARG A O 1
ATOM 689 N N . PRO A 1 88 ? 19.204 -9.530 -5.434 1.00 54.06 88 PRO A N 1
ATOM 690 C CA . PRO A 1 88 ? 19.869 -10.496 -4.569 1.00 54.06 88 PRO A CA 1
ATOM 691 C C . PRO A 1 88 ? 18.830 -11.250 -3.726 1.00 54.06 88 PRO A C 1
ATOM 693 O O . PRO A 1 88 ? 18.418 -10.784 -2.663 1.00 54.06 88 PRO A O 1
ATOM 696 N N . ASP A 1 89 ? 18.394 -12.420 -4.192 1.00 59.59 89 ASP A N 1
ATOM 697 C CA . ASP A 1 89 ? 17.515 -13.307 -3.416 1.00 59.59 89 ASP A CA 1
ATOM 698 C C . ASP A 1 89 ? 18.188 -13.797 -2.120 1.00 59.59 89 ASP A C 1
ATOM 700 O O . ASP A 1 89 ? 17.507 -14.097 -1.143 1.00 59.59 89 ASP A O 1
ATOM 704 N N . GLU A 1 90 ? 19.523 -13.798 -2.079 1.00 57.03 90 GLU A N 1
ATOM 705 C CA . GLU A 1 90 ? 20.352 -14.199 -0.933 1.00 57.03 90 GLU A CA 1
ATOM 706 C C . GLU A 1 90 ? 20.218 -13.274 0.288 1.00 57.03 90 GLU A C 1
ATOM 708 O O . GLU A 1 90 ? 20.492 -13.693 1.410 1.00 57.03 90 GLU A O 1
ATOM 713 N N . LEU A 1 91 ? 19.778 -12.024 0.091 1.00 59.50 91 LEU A N 1
ATOM 714 C CA . LEU A 1 91 ? 19.578 -11.050 1.173 1.00 59.50 91 LEU A CA 1
ATOM 715 C C . LEU A 1 91 ? 18.165 -11.111 1.775 1.00 59.50 91 LEU A C 1
ATOM 717 O O . LEU A 1 91 ? 17.847 -10.339 2.681 1.00 59.50 91 LEU A O 1
ATOM 721 N N . ARG A 1 92 ? 17.294 -11.991 1.267 1.00 62.97 92 ARG A N 1
ATOM 722 C CA . ARG A 1 92 ? 15.917 -12.127 1.751 1.00 62.97 92 ARG A CA 1
ATOM 723 C C . ARG A 1 92 ? 15.876 -12.993 3.005 1.00 62.97 92 ARG A C 1
ATOM 725 O O . ARG A 1 92 ? 16.461 -14.073 3.048 1.00 62.97 92 ARG A O 1
ATOM 732 N N . SER A 1 93 ? 15.129 -12.544 4.011 1.00 58.59 93 SER A N 1
ATOM 733 C CA . SER A 1 93 ? 14.875 -13.331 5.218 1.00 58.59 93 SER A CA 1
ATOM 734 C C . SER A 1 93 ? 14.253 -14.689 4.846 1.00 58.59 93 SER A C 1
ATOM 736 O O . SER A 1 93 ? 13.234 -14.719 4.148 1.00 58.59 93 SER A O 1
ATOM 738 N N . PRO A 1 94 ? 14.816 -15.825 5.298 1.00 54.09 94 PRO A N 1
ATOM 739 C CA . PRO A 1 94 ? 14.286 -17.142 4.973 1.00 54.09 94 PRO A CA 1
ATOM 740 C C . PRO A 1 94 ? 12.964 -17.380 5.712 1.00 54.09 94 PRO A C 1
ATOM 742 O O . PRO A 1 94 ? 12.980 -17.728 6.885 1.00 54.09 94 PRO A O 1
ATOM 745 N N . THR A 1 95 ? 11.840 -17.163 5.016 1.00 52.66 95 THR A N 1
ATOM 746 C CA . THR A 1 95 ? 10.476 -17.738 5.178 1.00 52.66 95 THR A CA 1
ATOM 747 C C . THR A 1 95 ? 9.771 -17.632 6.550 1.00 52.66 95 THR A C 1
ATOM 749 O O . THR A 1 95 ? 8.556 -17.798 6.626 1.00 52.66 95 THR A O 1
ATOM 752 N N . GLY A 1 96 ? 10.470 -17.304 7.638 1.00 49.50 96 GLY A N 1
ATOM 753 C CA . GLY A 1 96 ? 9.957 -17.241 9.010 1.00 49.50 96 GLY A CA 1
ATOM 754 C C . GLY A 1 96 ? 9.122 -15.997 9.325 1.00 49.50 96 GLY A C 1
ATOM 755 O O . GLY A 1 96 ? 8.427 -15.978 10.336 1.00 49.50 96 GLY A O 1
ATOM 756 N N . SER A 1 97 ? 9.139 -14.990 8.446 1.00 52.03 97 SER A N 1
ATOM 757 C CA . SER A 1 97 ? 8.355 -13.747 8.565 1.00 52.03 97 SER A CA 1
ATOM 758 C C . SER A 1 97 ? 6.901 -13.908 8.077 1.00 52.03 97 SER A C 1
ATOM 760 O O . SER A 1 97 ? 6.057 -13.061 8.347 1.00 52.03 97 SER A O 1
ATOM 762 N N . LEU A 1 98 ? 6.564 -15.016 7.393 1.00 54.59 98 LEU A N 1
ATOM 763 C CA . LEU A 1 98 ? 5.274 -15.169 6.699 1.00 54.59 98 LEU A CA 1
ATOM 764 C C . LEU A 1 98 ? 4.097 -15.627 7.590 1.00 54.59 98 LEU A C 1
ATOM 766 O O . LEU A 1 98 ? 2.934 -15.451 7.234 1.00 54.59 98 LEU A O 1
ATOM 770 N N . VAL A 1 99 ? 4.377 -16.200 8.764 1.00 49.38 99 VAL A N 1
ATOM 771 C CA . VAL A 1 99 ? 3.372 -16.853 9.632 1.00 49.38 99 VAL A CA 1
ATOM 772 C C . VAL A 1 99 ? 2.438 -15.870 10.378 1.00 49.38 99 VAL A C 1
ATOM 774 O O . VAL A 1 99 ? 1.273 -16.212 10.576 1.00 49.38 99 VAL A O 1
ATOM 777 N N . PRO A 1 100 ? 2.840 -14.634 10.744 1.00 52.38 100 PRO A N 1
ATOM 778 C CA . PRO A 1 100 ? 1.912 -13.623 11.273 1.00 52.38 100 PRO A CA 1
ATOM 779 C C . PRO A 1 100 ? 1.096 -12.864 10.201 1.00 52.38 100 PRO A C 1
ATOM 781 O O . PRO A 1 100 ? 0.236 -12.043 10.551 1.00 52.38 100 PRO A O 1
ATOM 784 N N . LEU A 1 101 ? 1.355 -13.097 8.905 1.00 51.94 101 LEU A N 1
ATOM 785 C CA . LEU A 1 101 ? 0.891 -12.230 7.809 1.00 51.94 101 LEU A CA 1
ATOM 786 C C . LEU A 1 101 ? -0.559 -12.440 7.375 1.00 51.94 101 LEU A C 1
ATOM 788 O O . LEU A 1 101 ? -1.132 -11.568 6.730 1.00 51.94 101 LEU A O 1
ATOM 792 N N . SER A 1 102 ? -1.183 -13.549 7.769 1.00 59.38 102 SER A N 1
ATOM 793 C CA . SER A 1 102 ? -2.580 -13.862 7.446 1.00 59.38 102 SER A CA 1
ATOM 794 C C . SER A 1 102 ? -3.575 -13.412 8.518 1.00 59.38 102 SER A C 1
ATOM 796 O O . SER A 1 102 ? -4.747 -13.776 8.473 1.00 59.38 102 SER A O 1
ATOM 798 N N . SER A 1 103 ? -3.156 -12.577 9.475 1.00 71.62 103 SER A N 1
ATOM 799 C CA . SER A 1 103 ? -4.050 -12.013 10.497 1.00 71.62 103 SER A CA 1
ATOM 800 C C . SER A 1 103 ? -4.943 -10.885 9.947 1.00 71.62 103 SER A C 1
ATOM 802 O O . SER A 1 103 ? -5.080 -9.820 10.563 1.00 71.62 103 SER A O 1
ATOM 804 N N . LEU A 1 104 ? -5.532 -11.110 8.771 1.00 82.62 104 LEU A N 1
ATOM 805 C CA . LEU A 1 104 ? -6.625 -10.306 8.249 1.00 82.62 104 LEU A CA 1
ATOM 806 C C . LEU A 1 104 ? -7.821 -10.396 9.211 1.00 82.62 104 LEU A C 1
ATOM 808 O O . LEU A 1 104 ? -8.030 -11.429 9.856 1.00 82.62 104 LEU A O 1
ATOM 812 N N . PRO A 1 105 ? -8.608 -9.320 9.347 1.00 89.19 105 PRO A N 1
ATOM 813 C CA . PRO A 1 105 ? -9.821 -9.366 10.150 1.00 89.19 105 PRO A CA 1
ATOM 814 C C . PRO A 1 105 ? -10.867 -10.283 9.479 1.00 89.19 105 PRO A C 1
ATOM 816 O O . PRO A 1 105 ? -10.642 -10.792 8.380 1.00 89.19 105 PRO A O 1
ATOM 819 N N . PRO A 1 106 ? -12.026 -10.539 10.107 1.00 91.31 106 PRO A N 1
ATOM 820 C CA . PRO A 1 106 ? -13.146 -11.186 9.430 1.00 91.31 106 PRO A CA 1
ATOM 821 C C . PRO A 1 106 ? -13.459 -10.521 8.083 1.00 91.31 106 PRO A C 1
ATOM 823 O O . PRO A 1 106 ? -13.446 -9.293 7.992 1.00 91.31 106 PRO A O 1
ATOM 826 N N . ARG A 1 107 ? -13.777 -11.322 7.057 1.00 91.50 107 ARG A N 1
ATOM 827 C CA . ARG A 1 107 ? -14.012 -10.849 5.679 1.00 91.50 107 ARG A CA 1
ATOM 828 C C . ARG A 1 107 ? -14.980 -9.665 5.603 1.00 91.50 107 ARG A C 1
ATOM 830 O O . ARG A 1 107 ? -14.694 -8.698 4.915 1.00 91.50 107 ARG A O 1
ATOM 837 N N . SER A 1 108 ? -16.060 -9.683 6.385 1.00 91.62 108 SER A N 1
ATOM 838 C CA . SER A 1 108 ? -17.026 -8.577 6.433 1.00 91.62 108 SER A CA 1
ATOM 839 C C . SER A 1 108 ? -16.409 -7.233 6.835 1.00 91.62 108 SER A C 1
ATOM 841 O O . SER A 1 108 ? -16.827 -6.195 6.332 1.00 91.62 108 SER A O 1
ATOM 843 N N . ILE A 1 109 ? -15.416 -7.240 7.728 1.00 91.19 109 ILE A N 1
ATOM 844 C CA . ILE A 1 109 ? -14.701 -6.033 8.156 1.00 91.19 109 ILE A CA 1
ATOM 845 C C . ILE A 1 109 ? -13.726 -5.590 7.064 1.00 91.19 109 ILE A C 1
ATOM 847 O O . ILE A 1 109 ? -13.655 -4.402 6.768 1.00 91.19 109 ILE A O 1
ATOM 851 N N . THR A 1 110 ? -13.004 -6.526 6.446 1.00 93.88 110 THR A N 1
ATOM 852 C CA . THR A 1 110 ? -12.097 -6.229 5.325 1.00 93.88 110 THR A CA 1
ATOM 853 C C . THR A 1 110 ? -12.844 -5.590 4.163 1.00 93.88 110 THR A C 1
ATOM 855 O O . THR A 1 110 ? -12.464 -4.509 3.721 1.00 93.88 110 THR A O 1
ATOM 858 N N . ASP A 1 111 ? -13.944 -6.205 3.727 1.00 94.19 111 ASP A N 1
ATOM 859 C CA . ASP A 1 111 ? -14.758 -5.718 2.613 1.00 94.19 111 ASP A CA 1
ATOM 860 C C . ASP A 1 111 ? -15.329 -4.324 2.917 1.00 94.19 111 ASP A C 1
ATOM 862 O O . ASP A 1 111 ? -15.288 -3.435 2.066 1.00 94.19 111 ASP A O 1
ATOM 866 N N . PHE A 1 112 ? -15.791 -4.099 4.154 1.00 93.50 112 PHE A N 1
ATOM 867 C CA . PHE A 1 112 ? -16.264 -2.792 4.613 1.00 93.50 112 PHE A CA 1
ATOM 868 C C . PHE A 1 112 ? -15.162 -1.723 4.577 1.00 93.50 112 PHE A C 1
ATOM 870 O O . PHE A 1 112 ? -15.369 -0.646 4.027 1.00 93.50 112 PHE A O 1
ATOM 877 N N . LEU A 1 113 ? -13.973 -2.005 5.114 1.00 93.44 113 LEU A N 1
ATOM 878 C CA . LEU A 1 113 ? -12.877 -1.030 5.148 1.00 93.44 113 LEU A CA 1
ATOM 879 C C . LEU A 1 113 ? -12.317 -0.735 3.750 1.00 93.44 113 LEU A C 1
ATOM 881 O O . LEU A 1 113 ? -12.005 0.418 3.453 1.00 93.44 113 LEU A O 1
ATOM 885 N N . ILE A 1 114 ? -12.239 -1.744 2.875 1.00 94.06 114 ILE A N 1
ATOM 886 C CA . ILE A 1 114 ? -11.899 -1.558 1.457 1.00 94.06 114 ILE A CA 1
ATOM 887 C C . ILE A 1 114 ? -12.961 -0.691 0.777 1.00 94.06 114 ILE A C 1
ATOM 889 O O . ILE A 1 114 ? -12.624 0.221 0.019 1.00 94.06 114 ILE A O 1
ATOM 893 N N . HIS A 1 115 ? -14.244 -0.936 1.059 1.00 92.75 115 HIS A N 1
ATOM 894 C CA . HIS A 1 115 ? -15.323 -0.096 0.558 1.00 92.75 115 HIS A CA 1
ATOM 895 C C . HIS A 1 115 ? -15.147 1.360 1.000 1.00 92.75 115 HIS A C 1
ATOM 897 O O . HIS A 1 115 ? -15.111 2.227 0.130 1.00 92.75 115 HIS A O 1
ATOM 903 N N . CYS A 1 116 ? -14.942 1.622 2.295 1.00 91.00 116 CYS A N 1
ATOM 904 C CA . CYS A 1 116 ? -14.704 2.969 2.820 1.00 91.00 116 CYS A CA 1
ATOM 905 C C . CYS A 1 116 ? -13.487 3.646 2.177 1.00 91.00 116 CYS A C 1
ATOM 907 O O . CYS A 1 116 ? -13.567 4.818 1.808 1.00 91.00 116 CYS A O 1
ATOM 909 N N . PHE A 1 117 ? -12.375 2.917 2.010 1.00 91.75 117 PHE A N 1
ATOM 910 C CA . PHE A 1 117 ? -11.173 3.433 1.354 1.00 91.75 117 PHE A CA 1
ATOM 911 C C . PHE A 1 117 ? -11.489 3.929 -0.053 1.00 91.75 117 PHE A C 1
ATOM 913 O O . PHE A 1 117 ? -11.266 5.092 -0.364 1.00 91.75 117 PHE A O 1
ATOM 920 N N . PHE A 1 118 ? -12.050 3.088 -0.912 1.00 90.88 118 PHE A N 1
ATOM 921 C CA . PHE A 1 118 ? -12.304 3.516 -2.281 1.00 90.88 118 PHE A CA 1
ATOM 922 C C . PHE A 1 118 ? -13.460 4.527 -2.366 1.00 90.88 118 PHE A C 1
ATOM 924 O O . PHE A 1 118 ? -13.408 5.451 -3.160 1.00 90.88 118 PHE A O 1
ATOM 931 N N . GLN A 1 119 ? -14.477 4.443 -1.511 1.00 89.94 119 GLN A N 1
ATOM 932 C CA . GLN A 1 119 ? -15.591 5.393 -1.552 1.00 89.94 119 GLN A CA 1
ATOM 933 C C . GLN A 1 119 ? -15.157 6.834 -1.234 1.00 89.94 119 GLN A C 1
ATOM 935 O O . GLN A 1 119 ? -15.680 7.782 -1.821 1.00 89.94 119 GLN A O 1
ATOM 940 N N . HIS A 1 120 ? -14.200 7.013 -0.317 1.00 82.88 120 HIS A N 1
ATOM 941 C CA . HIS A 1 120 ? -13.811 8.338 0.179 1.00 82.88 120 HIS A CA 1
ATOM 942 C C . HIS A 1 120 ? -12.399 8.776 -0.229 1.00 82.88 120 HIS A C 1
ATOM 944 O O . HIS A 1 120 ? -12.129 9.975 -0.285 1.00 82.88 120 HIS A O 1
ATOM 950 N N . ALA A 1 121 ? -11.510 7.835 -0.543 1.00 76.12 121 ALA A N 1
ATOM 951 C CA . ALA A 1 121 ? -10.108 8.094 -0.862 1.00 76.12 121 ALA A CA 1
ATOM 952 C C . ALA A 1 121 ? -9.796 7.958 -2.369 1.00 76.12 121 ALA A C 1
ATOM 954 O O . ALA A 1 121 ? -8.827 8.558 -2.832 1.00 76.12 121 ALA A O 1
ATOM 955 N N . GLU A 1 122 ? -10.617 7.249 -3.164 1.00 65.44 122 GLU A N 1
ATOM 956 C CA . GLU A 1 122 ? -10.382 7.037 -4.612 1.00 65.44 122 GLU A CA 1
ATOM 957 C C . GLU A 1 122 ? -10.344 8.348 -5.405 1.00 65.44 122 GLU A C 1
ATOM 959 O O . GLU A 1 122 ? -9.566 8.469 -6.351 1.00 65.44 122 GLU A O 1
ATOM 964 N N . ALA A 1 123 ? -11.097 9.364 -4.962 1.00 62.16 123 ALA A N 1
ATOM 965 C CA . ALA A 1 123 ? -11.071 10.701 -5.556 1.00 62.16 123 ALA A CA 1
ATOM 966 C C . ALA A 1 123 ? -9.663 11.330 -5.556 1.00 62.16 123 ALA A C 1
ATOM 968 O O . ALA A 1 123 ? -9.358 12.135 -6.433 1.00 62.16 123 ALA A O 1
ATOM 969 N N . ASN A 1 124 ? -8.803 10.934 -4.610 1.00 62.59 124 ASN A N 1
ATOM 970 C CA . ASN A 1 124 ? -7.446 11.456 -4.456 1.00 62.59 124 ASN A CA 1
ATOM 971 C C . ASN A 1 124 ? -6.356 10.410 -4.758 1.00 62.59 124 ASN A C 1
ATOM 973 O O . ASN A 1 124 ? -5.236 10.784 -5.101 1.00 62.59 124 ASN A O 1
ATOM 977 N N . TYR A 1 125 ? -6.660 9.109 -4.658 1.00 68.31 125 TYR A N 1
ATOM 978 C CA . TYR A 1 125 ? -5.656 8.039 -4.637 1.00 68.31 125 TYR A CA 1
ATOM 979 C C . TYR A 1 125 ? -6.039 6.850 -5.525 1.00 68.31 125 TYR A C 1
ATOM 981 O O . TYR A 1 125 ? -6.285 5.740 -5.057 1.00 68.31 125 TYR A O 1
ATOM 989 N N . SER A 1 126 ? -6.042 7.050 -6.841 1.00 79.50 126 SER A N 1
ATOM 990 C CA . SER A 1 126 ? -6.342 5.983 -7.808 1.00 79.50 126 SER A CA 1
ATOM 991 C C . SER A 1 126 ? -5.140 5.071 -8.114 1.00 79.50 126 SER A C 1
ATOM 993 O O . SER A 1 126 ? -4.952 4.625 -9.241 1.00 79.50 126 SER A O 1
ATOM 995 N N . PHE A 1 127 ? -4.291 4.803 -7.119 1.00 84.88 127 PHE A N 1
ATOM 996 C CA . PHE A 1 127 ? -3.045 4.045 -7.295 1.00 84.88 127 PHE A CA 1
ATOM 997 C C . PHE A 1 127 ? -3.262 2.548 -7.397 1.00 84.88 127 PHE A C 1
ATOM 999 O O . PHE A 1 127 ? -2.415 1.871 -7.965 1.00 84.88 127 PHE A O 1
ATOM 1006 N N . VAL A 1 128 ? -4.352 2.042 -6.828 1.00 89.94 128 VAL A N 1
ATOM 1007 C CA . VAL A 1 128 ? -4.650 0.616 -6.716 1.00 89.94 128 VAL A CA 1
ATOM 1008 C C . VAL A 1 128 ? -5.947 0.339 -7.448 1.00 89.94 128 VAL A C 1
ATOM 1010 O O . VAL A 1 128 ? -6.921 1.074 -7.309 1.00 89.94 128 VAL A O 1
ATOM 1013 N N . ASP A 1 129 ? -5.952 -0.729 -8.232 1.00 90.25 129 ASP A N 1
ATOM 1014 C CA . ASP A 1 129 ? -7.151 -1.188 -8.909 1.00 90.25 129 ASP A CA 1
ATOM 1015 C C . ASP A 1 129 ? -8.051 -1.967 -7.936 1.00 90.25 129 ASP A C 1
ATOM 1017 O O . ASP A 1 129 ? -7.595 -2.900 -7.269 1.00 90.25 129 ASP A O 1
ATOM 1021 N N . ARG A 1 130 ? -9.326 -1.570 -7.850 1.00 91.12 130 ARG A N 1
ATOM 1022 C CA . ARG A 1 130 ? -10.289 -2.134 -6.895 1.00 91.12 130 ARG A CA 1
ATOM 1023 C C . ARG A 1 130 ? -10.547 -3.619 -7.133 1.00 91.12 130 ARG A C 1
ATOM 1025 O O . ARG A 1 130 ? -10.445 -4.400 -6.191 1.00 91.12 130 ARG A O 1
ATOM 1032 N N . ASP A 1 131 ? -10.883 -4.006 -8.361 1.00 91.69 131 ASP A N 1
ATOM 1033 C CA . ASP A 1 131 ? -11.263 -5.391 -8.670 1.00 91.69 131 ASP A CA 1
ATOM 1034 C C . ASP A 1 131 ? -10.084 -6.340 -8.472 1.00 91.69 131 ASP A C 1
ATOM 1036 O O . ASP A 1 131 ? -10.233 -7.448 -7.950 1.00 91.69 131 ASP A O 1
ATOM 1040 N N . TRP A 1 132 ? -8.892 -5.890 -8.869 1.00 91.75 132 TRP A N 1
ATOM 1041 C CA . TRP A 1 132 ? -7.665 -6.634 -8.659 1.00 91.75 132 TRP A CA 1
ATOM 1042 C C . TRP A 1 132 ? -7.369 -6.799 -7.165 1.00 91.75 132 TRP A C 1
ATOM 1044 O O . TRP A 1 132 ? -7.111 -7.923 -6.742 1.00 91.75 132 TRP A O 1
ATOM 1054 N N . LEU A 1 133 ? -7.484 -5.739 -6.351 1.00 92.62 133 LEU A N 1
ATOM 1055 C CA . LEU A 1 133 ? -7.282 -5.841 -4.901 1.00 92.62 133 LEU A CA 1
ATOM 1056 C C . LEU A 1 133 ? -8.269 -6.823 -4.263 1.00 92.62 133 LEU A C 1
ATOM 1058 O O . LEU A 1 133 ? -7.845 -7.684 -3.497 1.00 92.62 133 LEU A O 1
ATOM 1062 N N . CYS A 1 134 ? -9.562 -6.723 -4.588 1.00 93.38 134 CYS A N 1
ATOM 1063 C CA . CYS A 1 134 ? -10.570 -7.656 -4.082 1.00 93.38 134 CYS A CA 1
ATOM 1064 C C . CYS A 1 134 ? -10.215 -9.102 -4.452 1.00 93.38 134 CYS A C 1
ATOM 1066 O O . CYS A 1 134 ? -10.224 -9.968 -3.585 1.00 93.38 134 CYS A O 1
ATOM 1068 N N . SER A 1 135 ? -9.784 -9.341 -5.695 1.00 93.00 135 SER A N 1
ATOM 1069 C CA . SER A 1 135 ? -9.349 -10.670 -6.143 1.00 93.00 135 SER A CA 1
ATOM 1070 C C . SER A 1 135 ? -8.132 -11.182 -5.359 1.00 93.00 135 SER A C 1
ATOM 1072 O O . SER A 1 135 ? -8.066 -12.360 -5.019 1.00 93.00 135 SER A O 1
ATOM 1074 N N . GLN A 1 136 ? -7.162 -10.315 -5.042 1.00 90.31 136 GLN A N 1
ATOM 1075 C CA . GLN A 1 136 ? -6.012 -10.694 -4.211 1.00 90.31 136 GLN A CA 1
ATOM 1076 C C . GLN A 1 136 ? -6.437 -11.038 -2.780 1.00 90.31 136 GLN A C 1
ATOM 1078 O O . GLN A 1 136 ? -5.992 -12.037 -2.221 1.00 90.31 136 GLN A O 1
ATOM 1083 N N . VAL A 1 137 ? -7.327 -10.239 -2.194 1.00 91.69 137 VAL A N 1
ATOM 1084 C CA . VAL A 1 137 ? -7.888 -10.491 -0.862 1.00 91.69 137 VAL A CA 1
ATOM 1085 C C . VAL A 1 137 ? -8.664 -11.809 -0.838 1.00 91.69 137 VAL A C 1
ATOM 1087 O O . VAL A 1 137 ? -8.518 -12.580 0.111 1.00 91.69 137 VAL A O 1
ATOM 1090 N N . ASP A 1 138 ? -9.426 -12.110 -1.892 1.00 91.69 138 ASP A N 1
ATOM 1091 C CA . ASP A 1 138 ? -10.145 -13.375 -2.034 1.00 91.69 138 ASP A CA 1
ATOM 1092 C C . ASP A 1 138 ? -9.191 -14.573 -1.976 1.00 91.69 138 ASP A C 1
ATOM 1094 O O . ASP A 1 138 ? -9.391 -15.474 -1.159 1.00 91.69 138 ASP A O 1
ATOM 1098 N N . VAL A 1 139 ? -8.099 -14.528 -2.747 1.00 88.94 139 VAL A N 1
ATOM 1099 C CA . VAL A 1 139 ? -7.055 -15.566 -2.745 1.00 88.94 139 VAL A CA 1
ATOM 1100 C C . VAL A 1 139 ? -6.444 -15.748 -1.354 1.00 88.94 139 VAL A C 1
ATOM 1102 O O . VAL A 1 139 ? -6.250 -16.882 -0.912 1.00 88.94 139 VAL A O 1
ATOM 1105 N N . VAL A 1 140 ? -6.180 -14.652 -0.634 1.00 87.81 140 VAL A N 1
ATOM 1106 C CA . VAL A 1 140 ? -5.604 -14.703 0.720 1.00 87.81 140 VAL A CA 1
ATOM 1107 C C . VAL A 1 140 ? -6.560 -15.390 1.702 1.00 87.81 140 VAL A C 1
ATOM 1109 O O . VAL A 1 140 ? -6.105 -16.160 2.546 1.00 87.81 140 VAL A O 1
ATOM 1112 N N . TYR A 1 141 ? -7.872 -15.145 1.604 1.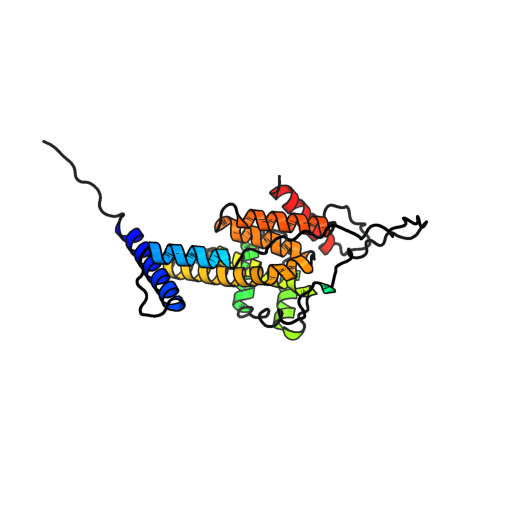00 88.31 141 TYR A N 1
ATOM 1113 C CA . TYR A 1 141 ? -8.869 -15.801 2.461 1.00 88.31 141 TYR A CA 1
ATOM 1114 C C . TYR A 1 141 ? -9.104 -17.270 2.107 1.00 88.31 141 TYR A C 1
ATOM 1116 O O . TYR A 1 141 ? -9.348 -18.074 3.007 1.00 88.31 141 TYR A O 1
ATOM 1124 N N . GLU A 1 142 ? -9.064 -17.621 0.822 1.00 89.25 142 GLU A N 1
ATOM 1125 C CA . GLU A 1 142 ? -9.290 -18.993 0.360 1.00 89.25 142 GLU A CA 1
ATOM 1126 C C . GLU A 1 142 ? -8.088 -19.899 0.625 1.00 89.25 142 GLU A C 1
ATOM 1128 O O . GLU A 1 142 ? -8.256 -21.052 1.029 1.00 89.25 142 GLU A O 1
ATOM 1133 N N . ASN A 1 143 ? -6.870 -19.389 0.423 1.00 83.75 143 ASN A N 1
ATOM 1134 C CA . ASN A 1 143 ? -5.651 -20.163 0.609 1.00 83.75 143 ASN A CA 1
ATOM 1135 C C . ASN A 1 143 ? -4.517 -19.347 1.260 1.00 83.75 143 ASN A C 1
ATOM 1137 O O . ASN A 1 143 ? -3.521 -19.027 0.605 1.00 83.75 143 ASN A O 1
ATOM 1141 N N . PRO A 1 144 ? -4.596 -19.091 2.581 1.00 77.69 144 PRO A N 1
ATOM 1142 C CA . PRO A 1 144 ? -3.558 -18.360 3.311 1.00 77.69 144 PRO A CA 1
ATOM 1143 C C . PRO A 1 144 ? -2.169 -19.018 3.254 1.00 77.69 144 PRO A C 1
ATOM 1145 O O . PRO A 1 144 ? -1.159 -18.357 3.476 1.00 77.69 144 PRO A O 1
ATOM 1148 N N . MET A 1 145 ? -2.106 -20.326 2.983 1.00 75.12 145 MET A N 1
ATOM 1149 C CA . MET A 1 145 ? -0.859 -21.099 2.964 1.00 75.12 145 MET A CA 1
ATOM 1150 C C . MET A 1 145 ? -0.119 -21.005 1.625 1.00 75.12 145 MET A C 1
ATOM 1152 O O . MET A 1 145 ? 1.026 -21.441 1.536 1.00 75.12 145 MET A O 1
ATOM 1156 N N . ALA A 1 146 ? -0.752 -20.446 0.589 1.00 76.06 146 ALA A N 1
ATOM 1157 C CA . ALA A 1 146 ? -0.121 -20.212 -0.708 1.00 76.06 146 ALA A CA 1
ATOM 1158 C C . ALA A 1 146 ? 0.700 -18.914 -0.763 1.00 76.06 146 ALA A C 1
ATOM 1160 O O . ALA A 1 146 ? 1.358 -18.666 -1.772 1.00 76.06 146 ALA A O 1
ATOM 1161 N N . LEU A 1 147 ? 0.670 -18.100 0.298 1.00 77.94 147 LEU A N 1
ATOM 1162 C CA . LEU A 1 147 ? 1.377 -16.826 0.341 1.00 77.94 147 LEU A CA 1
ATOM 1163 C C . LEU A 1 147 ? 2.884 -17.034 0.206 1.00 77.94 147 LEU A C 1
ATOM 1165 O O . LEU A 1 147 ? 3.515 -17.775 0.963 1.00 77.94 147 LEU A O 1
ATOM 1169 N N . SER A 1 148 ? 3.456 -16.337 -0.765 1.00 81.25 148 SER A N 1
ATOM 1170 C CA . SER A 1 148 ? 4.874 -16.359 -1.073 1.00 81.25 148 SER A CA 1
ATOM 1171 C C . SER A 1 148 ? 5.520 -15.011 -0.757 1.00 81.25 148 SER A C 1
ATOM 1173 O O . SER A 1 148 ? 4.850 -14.002 -0.534 1.00 81.25 148 SER A O 1
ATOM 1175 N N . ASN A 1 149 ? 6.852 -14.952 -0.823 1.00 78.25 149 ASN A N 1
ATOM 1176 C CA . ASN A 1 149 ? 7.577 -13.684 -0.693 1.00 78.25 149 ASN A CA 1
ATOM 1177 C C . ASN A 1 149 ? 7.200 -12.653 -1.776 1.00 78.25 149 ASN A C 1
ATOM 1179 O O . ASN A 1 149 ? 7.447 -11.463 -1.596 1.00 78.25 149 ASN A O 1
ATOM 1183 N N . ARG A 1 150 ? 6.607 -13.088 -2.897 1.00 80.88 150 ARG A N 1
ATOM 1184 C CA . ARG A 1 150 ? 6.156 -12.193 -3.972 1.00 80.88 150 ARG A CA 1
ATOM 1185 C C . ARG A 1 150 ? 4.912 -11.397 -3.573 1.00 80.88 150 ARG A C 1
ATOM 1187 O O . ARG A 1 150 ? 4.722 -10.294 -4.066 1.00 80.88 150 ARG A O 1
ATOM 1194 N N . ASP A 1 151 ? 4.129 -11.920 -2.633 1.00 87.50 151 ASP A N 1
ATOM 1195 C CA . ASP A 1 151 ? 2.844 -11.349 -2.220 1.00 87.50 151 ASP A CA 1
ATOM 1196 C C . ASP A 1 151 ? 2.991 -10.350 -1.063 1.00 87.50 151 ASP A C 1
ATOM 1198 O O . ASP A 1 151 ? 2.030 -9.694 -0.669 1.00 87.50 151 ASP A O 1
ATOM 1202 N N . ILE A 1 152 ? 4.202 -10.195 -0.518 1.00 89.38 152 ILE A N 1
ATOM 1203 C CA . ILE A 1 152 ? 4.469 -9.325 0.634 1.00 89.38 152 ILE A CA 1
ATOM 1204 C C . ILE A 1 152 ? 4.111 -7.863 0.337 1.00 89.38 152 ILE A C 1
ATOM 1206 O O . ILE A 1 152 ? 3.521 -7.195 1.190 1.00 89.38 152 ILE A O 1
ATOM 1210 N N . GLY A 1 153 ? 4.419 -7.375 -0.870 1.00 92.00 153 GLY A N 1
ATOM 1211 C CA . GLY A 1 153 ? 4.014 -6.039 -1.318 1.00 92.00 153 GLY A CA 1
ATOM 1212 C C . GLY A 1 153 ? 2.495 -5.869 -1.265 1.00 92.00 153 GLY A C 1
ATOM 1213 O O . GLY A 1 153 ? 1.996 -4.929 -0.647 1.00 92.00 153 GLY A O 1
ATOM 1214 N N . THR A 1 154 ? 1.764 -6.838 -1.821 1.00 92.88 154 THR A N 1
ATOM 1215 C CA . THR A 1 154 ? 0.296 -6.881 -1.822 1.00 92.88 154 THR A CA 1
ATOM 1216 C C . THR A 1 154 ? -0.280 -6.923 -0.408 1.00 92.88 154 THR A C 1
ATOM 1218 O O . THR A 1 154 ? -1.234 -6.203 -0.112 1.00 92.88 154 THR A O 1
ATOM 1221 N N . LEU A 1 155 ? 0.299 -7.721 0.493 1.00 92.56 155 LEU A N 1
ATOM 1222 C CA . LEU A 1 155 ? -0.149 -7.836 1.884 1.00 92.56 155 LEU A CA 1
ATOM 1223 C C . LEU A 1 155 ? 0.081 -6.543 2.668 1.00 92.56 155 LEU A C 1
ATOM 1225 O O . LEU A 1 155 ? -0.833 -6.067 3.340 1.00 92.56 155 LEU A O 1
ATOM 1229 N N . SER A 1 156 ? 1.276 -5.953 2.561 1.00 94.44 156 SER A N 1
ATOM 1230 C CA . SER A 1 156 ? 1.593 -4.678 3.213 1.00 94.44 156 SER A CA 1
ATOM 1231 C C . SER A 1 156 ? 0.652 -3.580 2.724 1.00 94.44 156 SER A C 1
ATOM 1233 O O . SER A 1 156 ? -0.018 -2.939 3.533 1.00 94.44 156 SER A O 1
ATOM 1235 N N . MET A 1 157 ? 0.490 -3.463 1.403 1.00 94.94 157 MET A N 1
ATOM 1236 C CA . MET A 1 157 ? -0.466 -2.554 0.778 1.00 94.94 157 MET A CA 1
ATOM 1237 C C . MET A 1 157 ? -1.898 -2.786 1.280 1.00 94.94 157 MET A C 1
ATOM 1239 O O . MET A 1 157 ? -2.581 -1.826 1.628 1.00 94.94 157 MET A O 1
ATOM 1243 N N . THR A 1 158 ? -2.348 -4.041 1.370 1.00 95.06 158 THR A N 1
ATOM 1244 C CA . THR A 1 158 ? -3.690 -4.384 1.868 1.00 95.06 158 THR A CA 1
ATOM 1245 C C . THR A 1 158 ? -3.872 -3.918 3.309 1.00 95.06 158 THR A C 1
ATOM 1247 O O . THR A 1 158 ? -4.851 -3.241 3.612 1.00 95.06 158 THR A O 1
ATOM 1250 N N . PHE A 1 159 ? -2.919 -4.196 4.204 1.00 95.00 159 PHE A N 1
ATOM 1251 C CA . PHE A 1 159 ? -2.983 -3.709 5.584 1.00 95.00 159 PHE A CA 1
ATOM 1252 C C . PHE A 1 159 ? -2.995 -2.179 5.662 1.00 95.00 159 PHE A C 1
ATOM 1254 O O . PHE A 1 159 ? -3.737 -1.619 6.467 1.00 95.00 159 PHE A O 1
ATOM 1261 N N . THR A 1 160 ? -2.234 -1.488 4.813 1.00 95.19 160 THR A N 1
ATOM 1262 C CA . THR A 1 160 ? -2.284 -0.025 4.750 1.00 95.19 160 THR A CA 1
ATOM 1263 C C . THR A 1 160 ? -3.641 0.484 4.265 1.00 95.19 160 THR A C 1
ATOM 1265 O O . THR A 1 160 ? -4.175 1.420 4.852 1.00 95.19 160 THR A O 1
ATOM 1268 N N . ILE A 1 161 ? -4.247 -0.152 3.259 1.00 95.00 161 ILE A N 1
ATOM 1269 C CA . ILE A 1 161 ? -5.600 0.183 2.787 1.00 95.00 161 ILE A CA 1
ATOM 1270 C C . ILE A 1 161 ? -6.625 -0.007 3.904 1.00 95.00 161 ILE A C 1
ATOM 1272 O O . ILE A 1 161 ? -7.468 0.863 4.100 1.00 95.00 161 ILE A O 1
ATOM 1276 N N . LEU A 1 162 ? -6.528 -1.087 4.685 1.00 94.50 162 LEU A N 1
ATOM 1277 C CA . LEU A 1 162 ? -7.392 -1.291 5.850 1.00 94.50 162 LEU A CA 1
ATOM 1278 C C . LEU A 1 162 ? -7.196 -0.195 6.904 1.00 94.50 162 LEU A C 1
ATOM 1280 O O . LEU A 1 162 ? -8.177 0.304 7.450 1.00 94.50 162 LEU A O 1
ATOM 1284 N N . ALA A 1 163 ? -5.952 0.220 7.151 1.00 93.38 163 ALA A N 1
ATOM 1285 C CA . ALA A 1 163 ? -5.636 1.307 8.074 1.00 93.38 163 ALA A CA 1
ATOM 1286 C C . ALA A 1 163 ? -6.194 2.665 7.602 1.00 93.38 163 ALA A C 1
ATOM 1288 O O . ALA A 1 163 ? -6.696 3.447 8.405 1.00 93.38 163 ALA A O 1
ATOM 1289 N N . ILE A 1 164 ? -6.149 2.953 6.301 1.00 92.56 164 ILE A N 1
ATOM 1290 C CA . ILE A 1 164 ? -6.767 4.162 5.738 1.00 92.56 164 ILE A CA 1
ATOM 1291 C C . ILE A 1 164 ? -8.297 4.039 5.784 1.00 92.56 164 ILE A C 1
ATOM 1293 O O . ILE A 1 164 ? -8.984 4.986 6.151 1.00 92.56 164 ILE A O 1
ATOM 1297 N N . GLY A 1 165 ? -8.847 2.859 5.489 1.00 92.06 165 GLY A N 1
ATOM 1298 C CA . GLY A 1 165 ? -10.280 2.582 5.573 1.00 92.06 165 GLY A CA 1
ATOM 1299 C C . GLY A 1 165 ? -10.857 2.890 6.955 1.00 92.06 165 GLY A C 1
ATOM 1300 O O . GLY A 1 165 ? -11.939 3.468 7.043 1.00 92.06 165 GLY A O 1
ATOM 1301 N N . THR A 1 166 ? -10.119 2.608 8.039 1.00 91.31 166 THR A N 1
ATOM 1302 C CA . THR A 1 166 ? -10.569 2.968 9.397 1.00 91.31 166 THR A CA 1
ATOM 1303 C C . THR A 1 166 ? -10.644 4.478 9.608 1.00 91.31 166 THR A C 1
ATOM 1305 O O . THR A 1 166 ? -11.522 4.923 10.337 1.00 91.31 166 THR A O 1
ATOM 1308 N N . GLN A 1 167 ? -9.800 5.277 8.936 1.00 88.00 167 GLN A N 1
ATOM 1309 C CA . GLN A 1 167 ? -9.876 6.744 9.004 1.00 88.00 167 GLN A CA 1
ATOM 1310 C C . GLN A 1 167 ? -11.151 7.291 8.349 1.00 88.00 167 GLN A C 1
ATOM 1312 O O . GLN A 1 167 ? -11.574 8.386 8.692 1.00 88.00 167 GLN A O 1
ATOM 1317 N N . TYR A 1 168 ? -11.779 6.548 7.431 1.00 86.62 168 TYR A N 1
ATOM 1318 C CA . TYR A 1 168 ? -13.005 6.966 6.740 1.00 86.62 168 TYR A CA 1
ATOM 1319 C C . TYR A 1 168 ? -14.271 6.243 7.224 1.00 86.62 168 TYR A C 1
ATOM 1321 O O . TYR A 1 168 ? -15.373 6.642 6.855 1.00 86.62 168 TYR A O 1
ATOM 1329 N N . ALA A 1 169 ? -14.147 5.224 8.080 1.00 87.56 169 ALA A N 1
ATOM 1330 C CA . ALA A 1 169 ? -15.271 4.417 8.566 1.00 87.56 169 ALA A CA 1
ATOM 1331 C C . ALA A 1 169 ? -16.375 5.249 9.249 1.00 87.56 169 ALA A C 1
ATOM 1333 O O . ALA A 1 169 ? -17.561 4.915 9.167 1.00 87.56 169 ALA A O 1
ATOM 1334 N N . TYR A 1 170 ? -16.010 6.365 9.890 1.00 80.88 170 TYR A N 1
ATOM 1335 C CA . TYR A 1 170 ? -16.975 7.261 10.525 1.00 80.88 170 TYR A CA 1
ATOM 1336 C C . TYR A 1 170 ? -17.897 7.967 9.512 1.00 80.88 170 TYR A C 1
ATOM 1338 O O . TYR A 1 170 ? -19.058 8.220 9.842 1.00 80.88 170 TYR A O 1
ATOM 1346 N N . LEU A 1 171 ? -17.432 8.249 8.286 1.00 81.69 171 LEU A N 1
ATOM 1347 C CA . LEU A 1 171 ? -18.225 8.933 7.255 1.00 81.69 171 LEU A CA 1
ATOM 1348 C C . LEU A 1 171 ? -19.423 8.089 6.813 1.00 81.69 171 LEU A C 1
ATOM 1350 O O . LEU A 1 171 ? -20.521 8.625 6.660 1.00 81.69 171 LEU A O 1
ATOM 1354 N N . GLU A 1 172 ? -19.245 6.772 6.721 1.00 82.12 172 GLU A N 1
ATOM 1355 C CA . GLU A 1 172 ? -20.330 5.843 6.398 1.00 82.12 172 GLU A CA 1
ATOM 1356 C C . GLU A 1 172 ? -21.382 5.814 7.518 1.00 82.12 172 GLU A C 1
ATOM 1358 O O . GLU A 1 172 ? -22.587 5.851 7.275 1.00 82.12 172 GLU A O 1
ATOM 1363 N N . SER A 1 173 ? -20.944 5.875 8.780 1.00 74.62 173 SER A N 1
ATOM 1364 C CA . SER A 1 173 ? -21.868 5.915 9.922 1.00 74.62 173 SER A CA 1
ATOM 1365 C C . SER A 1 173 ? -22.714 7.194 9.988 1.00 74.62 173 SER A C 1
ATOM 1367 O O . SER A 1 173 ? -23.855 7.159 10.459 1.00 74.62 173 SER A O 1
ATOM 1369 N N . ILE A 1 174 ? -22.175 8.313 9.487 1.00 73.12 174 ILE A N 1
ATOM 1370 C CA . ILE A 1 174 ? -22.895 9.584 9.352 1.00 73.12 174 ILE A CA 1
ATOM 1371 C C . ILE A 1 174 ? -23.898 9.503 8.196 1.00 73.12 174 ILE A C 1
ATOM 1373 O O . ILE A 1 174 ? -25.040 9.936 8.360 1.00 73.12 174 ILE A O 1
ATOM 1377 N N . ALA A 1 175 ? -23.502 8.926 7.058 1.00 74.19 175 ALA A N 1
ATOM 1378 C CA . ALA A 1 175 ? -24.367 8.753 5.891 1.00 74.19 175 ALA A CA 1
ATOM 1379 C C . ALA A 1 175 ? -25.589 7.862 6.191 1.00 74.19 175 ALA A C 1
ATOM 1381 O O . ALA A 1 175 ? -26.696 8.160 5.745 1.00 74.19 175 ALA A O 1
ATOM 1382 N N . GLU A 1 176 ? -25.423 6.833 7.028 1.00 73.00 176 GLU A N 1
ATOM 1383 C CA . GLU A 1 176 ? -26.511 5.962 7.499 1.00 73.00 176 GLU A CA 1
ATOM 1384 C C . GLU A 1 176 ? -27.434 6.610 8.556 1.00 73.00 176 GLU A C 1
ATOM 1386 O O . GLU A 1 176 ? -28.365 5.969 9.049 1.00 73.00 176 GLU A O 1
ATOM 1391 N N . GLY A 1 177 ? -27.192 7.865 8.956 1.00 61.06 177 GLY A N 1
ATOM 1392 C CA . GLY A 1 177 ? -28.019 8.575 9.939 1.00 61.06 177 GLY A CA 1
AT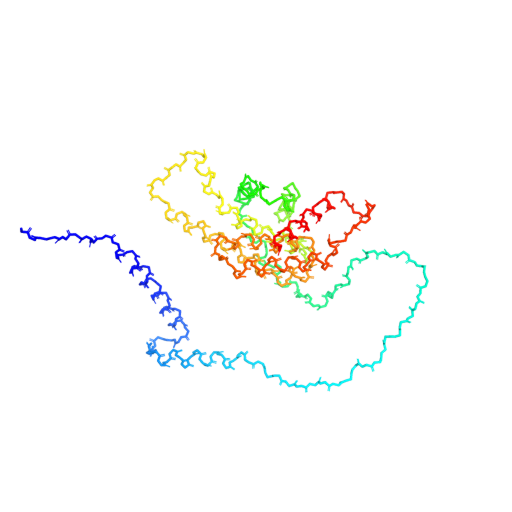OM 1393 C C . GLY A 1 177 ? -27.920 8.030 11.371 1.00 61.06 177 GLY A C 1
ATOM 1394 O O . GLY A 1 177 ? -28.743 8.375 12.222 1.00 61.06 177 GLY A O 1
ATOM 1395 N N . LYS A 1 178 ? -26.915 7.199 11.680 1.00 61.16 178 LYS A N 1
ATOM 1396 C CA . LYS A 1 178 ? -26.651 6.683 13.034 1.00 61.16 178 LYS A CA 1
ATOM 1397 C C . LYS A 1 178 ? -25.906 7.735 13.863 1.00 61.16 178 LYS A C 1
ATOM 1399 O O . LYS A 1 178 ? -24.741 7.575 14.215 1.00 61.16 178 LYS A O 1
ATOM 1404 N N . SER A 1 179 ? -26.580 8.830 14.204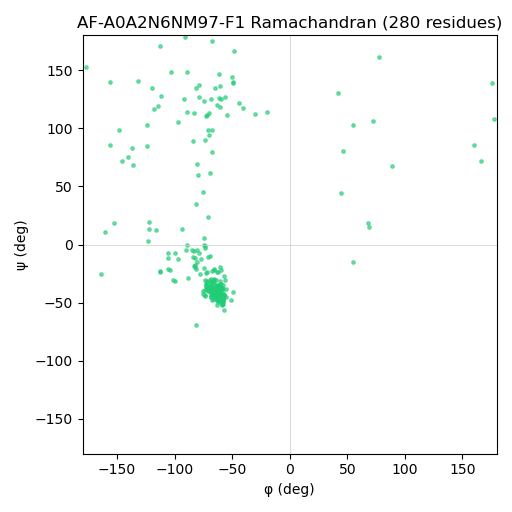 1.00 48.38 179 SER A N 1
ATOM 1405 C CA . SER A 1 179 ? -26.040 9.863 15.092 1.00 48.38 179 SER A CA 1
ATOM 1406 C C . SER A 1 179 ? -26.013 9.374 16.548 1.00 48.38 179 SER A C 1
ATOM 1408 O O . SER A 1 179 ? -26.973 9.565 17.295 1.00 48.38 179 SER A O 1
ATOM 1410 N N . THR A 1 180 ? -24.925 8.744 16.994 1.00 47.22 180 THR A N 1
ATOM 1411 C CA . THR A 1 180 ? -24.712 8.491 18.429 1.00 47.22 180 THR A CA 1
ATOM 1412 C C . THR A 1 180 ? -24.090 9.722 19.083 1.00 47.22 180 THR A C 1
ATOM 1414 O O . THR A 1 180 ? -22.872 9.848 19.178 1.00 47.22 180 THR A O 1
ATOM 1417 N N . THR A 1 181 ? -24.935 10.634 19.558 1.00 47.19 181 THR A N 1
ATOM 1418 C CA . THR A 1 181 ? -24.582 11.919 20.191 1.00 47.19 181 THR A CA 1
ATOM 1419 C C . THR A 1 181 ? -23.948 11.813 21.593 1.00 47.19 181 THR A C 1
ATOM 1421 O O . THR A 1 181 ? -24.014 12.761 22.368 1.00 47.19 181 THR A O 1
ATOM 1424 N N . SER A 1 182 ? -23.324 10.690 21.959 1.00 46.59 182 SER A N 1
ATOM 1425 C CA . SER A 1 182 ? -22.671 10.529 23.277 1.00 46.59 182 SER A CA 1
ATOM 1426 C C . SER A 1 182 ? -21.627 9.400 23.366 1.00 46.59 182 SER A C 1
ATOM 1428 O O . SER A 1 182 ? -21.163 9.089 24.459 1.00 46.59 182 SER A O 1
ATOM 1430 N N . ALA A 1 183 ? -21.219 8.811 22.233 1.00 51.69 183 ALA A N 1
ATOM 1431 C CA . ALA A 1 183 ? -20.206 7.743 22.154 1.00 51.69 183 ALA A CA 1
ATOM 1432 C C . ALA A 1 183 ? -19.008 8.100 21.242 1.00 51.69 183 ALA A C 1
ATOM 1434 O O . ALA A 1 183 ? -18.239 7.220 20.858 1.00 51.69 183 ALA A O 1
ATOM 1435 N N . GLY A 1 184 ? -18.876 9.381 20.868 1.00 51.97 184 GLY A N 1
ATOM 1436 C CA . GLY A 1 184 ? -17.883 9.866 19.901 1.00 51.97 184 GLY A CA 1
ATOM 1437 C C . GLY A 1 184 ? -16.441 9.597 20.327 1.00 51.97 184 GLY A C 1
ATOM 1438 O O . GLY A 1 184 ? -15.687 9.022 19.551 1.00 51.97 184 GLY A O 1
ATOM 1439 N N . ASP A 1 185 ? -16.091 9.888 21.582 1.00 52.56 185 ASP A N 1
ATOM 1440 C CA . ASP A 1 185 ? -14.712 9.713 22.051 1.00 52.56 185 ASP A CA 1
ATOM 1441 C C . ASP A 1 185 ? -14.311 8.235 22.134 1.00 52.56 185 ASP A C 1
ATOM 1443 O O . ASP A 1 185 ? -13.243 7.857 21.669 1.00 52.56 185 ASP A O 1
ATOM 1447 N N . SER A 1 186 ? -15.155 7.352 22.678 1.00 56.41 186 SER A N 1
ATOM 1448 C CA . SER A 1 186 ? -14.783 5.938 22.846 1.00 56.41 186 SER A CA 1
ATOM 1449 C C . SER A 1 186 ? -14.700 5.180 21.521 1.00 56.41 186 SER A C 1
ATOM 1451 O O . SER A 1 186 ? -13.820 4.332 21.363 1.00 56.41 186 SER A O 1
ATOM 1453 N N . LYS A 1 187 ? -15.584 5.488 20.562 1.00 59.56 187 LYS A N 1
ATOM 1454 C CA . LYS A 1 187 ? -15.582 4.854 19.241 1.00 59.56 187 LYS A CA 1
ATOM 1455 C C . LYS A 1 187 ? -14.421 5.359 18.381 1.00 59.56 187 LYS A C 1
ATOM 1457 O O . LYS A 1 187 ? -13.704 4.530 17.828 1.00 59.56 187 LYS A O 1
ATOM 1462 N N . GLN A 1 188 ? -14.166 6.667 18.362 1.00 60.31 188 GLN A N 1
ATOM 1463 C CA . GLN A 1 188 ? -13.041 7.254 17.628 1.00 60.31 188 GLN A CA 1
ATOM 1464 C C . GLN A 1 188 ? -11.692 6.745 18.155 1.00 60.31 188 GLN A C 1
ATOM 1466 O O . GLN A 1 188 ? -10.879 6.257 17.378 1.00 60.31 188 GLN A O 1
ATOM 1471 N N . PHE A 1 189 ? -11.498 6.707 19.481 1.00 59.28 189 PHE A N 1
ATOM 1472 C CA . PHE A 1 189 ? -10.297 6.103 20.075 1.00 59.28 189 PHE A CA 1
ATOM 1473 C C . PHE A 1 189 ? -10.132 4.619 19.707 1.00 59.28 189 PHE A C 1
ATOM 1475 O O . PHE A 1 189 ? -9.005 4.137 19.577 1.00 59.28 189 PHE A O 1
ATOM 1482 N N . SER A 1 190 ? -11.235 3.874 19.560 1.00 68.81 190 SER A N 1
ATOM 1483 C CA . SER A 1 190 ? -11.185 2.466 19.153 1.00 68.81 190 SER A CA 1
ATOM 1484 C C . SER A 1 190 ? -10.853 2.290 17.668 1.00 68.81 190 SER A C 1
ATOM 1486 O O . SER A 1 190 ? -10.067 1.406 17.333 1.00 68.81 190 SER A O 1
ATOM 1488 N N . GLU A 1 191 ? -11.387 3.145 16.792 1.00 72.06 191 GLU A N 1
ATOM 1489 C CA . GLU A 1 191 ? -11.105 3.144 15.352 1.00 72.06 191 GLU A CA 1
ATOM 1490 C C . GLU A 1 191 ? -9.642 3.528 15.087 1.00 72.06 191 GLU A C 1
ATOM 1492 O O . GLU A 1 191 ? -8.947 2.812 14.362 1.00 72.06 191 GLU A O 1
ATOM 1497 N N . ASP A 1 192 ? -9.133 4.554 15.778 1.00 75.69 192 ASP A N 1
ATOM 1498 C CA . ASP A 1 192 ? -7.724 4.962 15.728 1.00 75.69 192 ASP A CA 1
ATOM 1499 C C . ASP A 1 192 ? -6.798 3.828 16.188 1.00 75.69 192 ASP A C 1
ATOM 1501 O O . ASP A 1 192 ? -5.793 3.517 15.541 1.00 75.69 192 ASP A O 1
ATOM 1505 N N . ALA A 1 193 ? -7.153 3.146 17.283 1.00 84.19 193 ALA A N 1
ATOM 1506 C CA . ALA A 1 193 ? -6.384 2.011 17.779 1.00 84.19 193 ALA A CA 1
ATOM 1507 C C . ALA A 1 193 ? -6.350 0.849 16.773 1.00 84.19 193 ALA A C 1
ATOM 1509 O O . ALA A 1 193 ? -5.297 0.238 16.592 1.00 84.19 193 ALA A O 1
ATOM 1510 N N . VAL A 1 194 ? -7.467 0.546 16.103 1.00 88.88 194 VAL A N 1
ATOM 1511 C CA . VAL A 1 194 ? -7.540 -0.519 15.089 1.00 88.88 194 VAL A CA 1
ATOM 1512 C C . VAL A 1 194 ? -6.728 -0.153 13.845 1.00 88.88 194 VAL A C 1
ATOM 1514 O O . VAL A 1 194 ? -5.929 -0.973 13.385 1.00 88.88 194 VAL A O 1
ATOM 1517 N N . GLY A 1 195 ? -6.856 1.079 13.346 1.00 90.19 195 GLY A N 1
ATOM 1518 C CA . GLY A 1 195 ? -6.070 1.572 12.215 1.00 90.19 195 GLY A CA 1
ATOM 1519 C C . GLY A 1 195 ? -4.565 1.480 12.469 1.00 90.19 195 GLY A C 1
ATOM 1520 O O . GLY A 1 195 ? -3.823 0.962 11.633 1.00 90.19 195 GLY A O 1
ATOM 1521 N N . ILE A 1 196 ? -4.118 1.877 13.667 1.00 90.69 196 ILE A N 1
ATOM 1522 C CA . ILE A 1 196 ? -2.710 1.773 14.080 1.00 90.69 196 ILE A CA 1
ATOM 1523 C C . ILE A 1 196 ? -2.224 0.317 14.070 1.00 90.69 196 ILE A C 1
ATOM 1525 O O . ILE A 1 196 ? -1.077 0.059 13.703 1.00 90.69 196 ILE A O 1
ATOM 1529 N N . GLN A 1 197 ? -3.058 -0.655 14.457 1.00 91.38 197 GLN A N 1
ATOM 1530 C CA . GLN A 1 197 ? -2.663 -2.068 14.426 1.00 91.38 197 GLN A CA 1
ATOM 1531 C C . GLN A 1 197 ? -2.466 -2.578 12.996 1.00 91.38 197 GLN A C 1
ATOM 1533 O O . GLN A 1 197 ? -1.502 -3.299 12.740 1.00 91.38 197 GLN A O 1
ATOM 1538 N N . PHE A 1 198 ? -3.334 -2.193 12.056 1.00 93.19 198 PHE A N 1
ATOM 1539 C CA . PHE A 1 198 ? -3.142 -2.537 10.646 1.00 93.19 198 PHE A CA 1
ATOM 1540 C C . PHE A 1 198 ? -1.894 -1.870 10.068 1.00 93.19 198 PHE A C 1
ATOM 1542 O O . PHE A 1 198 ? -1.069 -2.547 9.457 1.00 93.19 198 PHE A O 1
ATOM 1549 N N . TYR A 1 199 ? -1.685 -0.585 10.354 1.00 93.62 199 TYR A N 1
ATOM 1550 C CA . TYR A 1 199 ? -0.471 0.117 9.953 1.00 93.62 199 TYR A CA 1
ATOM 1551 C C . TYR A 1 199 ? 0.800 -0.550 10.501 1.00 93.62 199 TYR A C 1
ATOM 1553 O O . TYR A 1 199 ? 1.752 -0.761 9.756 1.00 93.62 199 TYR A O 1
ATOM 1561 N N . ARG A 1 200 ? 0.816 -0.963 11.775 1.00 92.19 200 ARG A N 1
ATOM 1562 C CA . ARG A 1 200 ? 1.961 -1.678 12.367 1.00 92.19 200 ARG A CA 1
ATOM 1563 C C . ARG A 1 200 ? 2.268 -2.989 11.652 1.00 92.19 200 ARG A C 1
ATOM 1565 O O . ARG A 1 200 ? 3.440 -3.300 11.469 1.00 92.19 200 ARG A O 1
ATOM 1572 N N . LYS A 1 201 ? 1.246 -3.738 11.225 1.00 92.06 201 LYS A N 1
ATOM 1573 C CA . LYS A 1 201 ? 1.437 -4.952 10.415 1.00 92.06 201 LYS A CA 1
ATOM 1574 C C . LYS A 1 201 ? 2.041 -4.625 9.049 1.00 92.06 201 LYS A C 1
ATOM 1576 O O . LYS A 1 201 ? 2.986 -5.290 8.641 1.00 92.06 201 LYS A O 1
ATOM 1581 N N . ALA A 1 202 ? 1.553 -3.578 8.381 1.00 93.62 202 ALA A N 1
ATOM 1582 C CA . ALA A 1 202 ? 2.119 -3.117 7.113 1.00 93.62 202 ALA A CA 1
ATOM 1583 C C . ALA A 1 202 ? 3.584 -2.670 7.257 1.00 93.62 202 ALA A C 1
ATOM 1585 O O . ALA A 1 202 ? 4.428 -3.061 6.454 1.00 93.62 202 ALA A O 1
ATOM 1586 N N . ALA A 1 203 ? 3.896 -1.903 8.305 1.00 92.75 203 ALA A N 1
ATOM 1587 C CA . ALA A 1 203 ? 5.240 -1.409 8.591 1.00 92.75 203 ALA A CA 1
ATOM 1588 C C . ALA A 1 203 ? 6.206 -2.526 9.014 1.00 92.75 203 ALA A C 1
ATOM 1590 O O . ALA A 1 203 ? 7.395 -2.449 8.718 1.00 92.75 203 ALA A O 1
ATOM 1591 N N . HIS A 1 204 ? 5.712 -3.583 9.667 1.00 91.25 204 HIS A N 1
ATOM 1592 C CA . HIS A 1 204 ? 6.522 -4.754 10.008 1.00 91.25 204 HIS A CA 1
ATOM 1593 C C . HIS A 1 204 ? 7.030 -5.493 8.763 1.00 91.25 204 HIS A C 1
ATOM 1595 O O . HIS A 1 204 ? 8.128 -6.030 8.789 1.00 91.25 204 HIS A O 1
ATOM 1601 N N . LEU A 1 205 ? 6.261 -5.453 7.670 1.00 90.88 205 LEU A N 1
ATOM 1602 C CA . LEU A 1 205 ? 6.619 -6.033 6.374 1.00 90.88 205 LEU A CA 1
ATOM 1603 C C . LEU A 1 205 ? 7.601 -5.187 5.558 1.00 90.88 205 LEU A C 1
ATOM 1605 O O . LEU A 1 205 ? 8.028 -5.607 4.485 1.00 90.88 205 LEU A O 1
ATOM 1609 N N . LEU A 1 206 ? 7.915 -3.970 6.006 1.00 92.75 206 LEU A N 1
ATOM 1610 C CA . LEU A 1 206 ? 8.645 -2.994 5.203 1.00 92.75 206 LEU A CA 1
ATOM 1611 C C . LEU A 1 206 ? 10.012 -3.491 4.689 1.00 92.75 206 LEU A C 1
ATOM 1613 O O . LEU A 1 206 ? 10.293 -3.251 3.514 1.00 92.75 206 LEU A O 1
ATOM 1617 N N . PRO A 1 207 ? 10.864 -4.171 5.483 1.00 91.44 207 PRO A N 1
ATOM 1618 C CA . PRO A 1 207 ? 12.152 -4.659 4.985 1.00 91.44 207 PRO A CA 1
ATOM 1619 C C . PRO A 1 207 ? 11.994 -5.595 3.779 1.00 91.44 207 PRO A C 1
ATOM 1621 O O . PRO A 1 207 ? 12.676 -5.452 2.763 1.00 91.44 207 PRO A O 1
ATOM 1624 N N . GLU A 1 208 ? 11.038 -6.512 3.856 1.00 88.75 208 GLU A N 1
ATOM 1625 C CA . GLU A 1 208 ? 10.721 -7.467 2.808 1.00 88.75 208 GLU A CA 1
ATOM 1626 C C . GLU A 1 208 ? 10.018 -6.801 1.620 1.00 88.75 208 GLU A C 1
ATOM 1628 O O . GLU A 1 208 ? 10.299 -7.150 0.477 1.00 88.75 208 GLU A O 1
ATOM 1633 N N . VAL A 1 209 ? 9.175 -5.791 1.858 1.00 92.38 209 VAL A N 1
ATOM 1634 C CA . VAL A 1 209 ? 8.593 -4.941 0.806 1.00 92.38 209 VAL A CA 1
ATOM 1635 C C . VAL A 1 209 ? 9.693 -4.243 0.003 1.00 92.38 209 VAL A C 1
ATOM 1637 O O . VAL A 1 209 ? 9.651 -4.256 -1.232 1.00 92.38 209 VAL A O 1
ATOM 1640 N N . ILE A 1 210 ? 10.698 -3.673 0.677 1.00 92.50 210 ILE A N 1
ATOM 1641 C CA . ILE A 1 210 ? 11.850 -3.023 0.035 1.00 92.50 210 ILE A CA 1
ATOM 1642 C C . ILE A 1 210 ? 12.645 -4.047 -0.784 1.00 92.50 210 ILE A C 1
ATOM 1644 O O . ILE A 1 210 ? 12.980 -3.780 -1.938 1.00 92.50 210 ILE A O 1
ATOM 1648 N N . ALA A 1 211 ? 12.899 -5.235 -0.229 1.00 89.38 211 ALA A N 1
ATOM 1649 C CA . ALA A 1 211 ? 13.618 -6.309 -0.918 1.00 89.38 211 ALA A CA 1
ATOM 1650 C C . ALA A 1 211 ? 12.825 -6.926 -2.090 1.00 89.38 211 ALA A C 1
ATOM 1652 O O . ALA A 1 211 ? 13.409 -7.420 -3.061 1.00 89.38 211 ALA A O 1
ATOM 1653 N N . ALA A 1 212 ? 11.491 -6.925 -2.023 1.00 87.94 212 ALA A N 1
ATOM 1654 C CA . ALA A 1 212 ? 10.621 -7.339 -3.119 1.00 87.94 212 ALA A CA 1
ATOM 1655 C C . ALA A 1 212 ? 10.694 -6.342 -4.281 1.00 87.94 212 ALA A C 1
ATOM 1657 O O . ALA A 1 212 ? 10.798 -6.763 -5.432 1.00 87.94 212 ALA A O 1
ATOM 1658 N N . SER A 1 213 ? 10.706 -5.038 -3.969 1.00 89.38 213 SER A N 1
ATOM 1659 C CA . SER A 1 213 ? 10.788 -3.936 -4.934 1.00 89.38 213 SER A CA 1
ATOM 1660 C C . SER A 1 213 ? 9.853 -4.146 -6.134 1.00 89.38 213 SER A C 1
ATOM 1662 O O . SER A 1 213 ? 10.273 -3.990 -7.279 1.00 89.38 213 SER A O 1
ATOM 1664 N N . SER A 1 214 ? 8.605 -4.563 -5.895 1.00 92.06 214 SER A N 1
ATOM 1665 C CA . SER A 1 214 ? 7.583 -4.742 -6.935 1.00 92.06 214 SER A CA 1
ATOM 1666 C C . SER A 1 214 ? 6.763 -3.461 -7.143 1.00 92.06 214 SER A C 1
ATOM 1668 O O . SER A 1 214 ? 6.972 -2.458 -6.454 1.00 92.06 214 SER A O 1
ATOM 1670 N N . LEU A 1 215 ? 5.808 -3.474 -8.082 1.00 93.25 215 LEU A N 1
ATOM 1671 C CA . LEU A 1 215 ? 4.834 -2.382 -8.221 1.00 93.25 215 LEU A CA 1
ATOM 1672 C C . LEU A 1 215 ? 4.036 -2.190 -6.924 1.00 93.25 215 LEU A C 1
ATOM 1674 O O . LEU A 1 215 ? 3.877 -1.067 -6.449 1.00 93.25 215 LEU A O 1
ATOM 1678 N N . GLU A 1 216 ? 3.622 -3.296 -6.322 1.00 94.94 216 GLU A N 1
ATOM 1679 C CA . GLU A 1 216 ? 2.887 -3.348 -5.064 1.00 94.94 216 GLU A CA 1
ATOM 1680 C C . GLU A 1 216 ? 3.749 -2.842 -3.909 1.00 94.94 216 GLU A C 1
ATOM 1682 O O . GLU A 1 216 ? 3.230 -2.172 -3.023 1.00 94.94 216 GLU A O 1
ATOM 1687 N N . SER A 1 217 ? 5.072 -3.053 -3.942 1.00 95.62 217 SER A N 1
ATOM 1688 C CA . SER A 1 217 ? 5.977 -2.422 -2.974 1.00 95.62 217 SER A CA 1
ATOM 1689 C C . SER A 1 217 ? 5.958 -0.896 -3.063 1.00 95.62 217 SER A C 1
ATOM 1691 O O . SER A 1 217 ? 5.918 -0.219 -2.036 1.00 95.62 217 SER A O 1
ATOM 1693 N N . VAL A 1 218 ? 5.960 -0.341 -4.281 1.00 97.00 218 VAL A N 1
ATOM 1694 C CA . VAL A 1 218 ? 5.859 1.114 -4.489 1.00 97.00 218 VAL A CA 1
ATOM 1695 C C . VAL A 1 218 ? 4.518 1.634 -3.975 1.00 97.00 218 VAL A C 1
ATOM 1697 O O . VAL A 1 218 ? 4.484 2.626 -3.249 1.00 97.00 218 VAL A O 1
ATOM 1700 N N . GLN A 1 219 ? 3.420 0.954 -4.319 1.00 96.25 219 GLN A N 1
ATOM 1701 C CA . GLN A 1 219 ? 2.071 1.313 -3.874 1.00 96.25 219 GLN A CA 1
ATOM 1702 C C . GLN A 1 219 ? 1.936 1.226 -2.348 1.00 96.25 219 GLN A C 1
ATOM 1704 O O . GLN A 1 219 ? 1.379 2.141 -1.745 1.00 96.25 219 GLN A O 1
ATOM 1709 N N . ALA A 1 220 ? 2.490 0.187 -1.715 1.00 96.56 220 ALA A N 1
ATOM 1710 C CA . ALA A 1 220 ? 2.512 0.031 -0.263 1.00 96.56 220 ALA A CA 1
ATOM 1711 C C . ALA A 1 220 ? 3.225 1.210 0.412 1.00 96.56 220 ALA A C 1
ATOM 1713 O O . ALA A 1 220 ? 2.657 1.841 1.299 1.00 96.56 220 ALA A O 1
ATOM 1714 N N . CYS A 1 221 ? 4.439 1.562 -0.031 1.00 96.75 221 CYS A N 1
ATOM 1715 C CA . CYS A 1 221 ? 5.176 2.705 0.515 1.00 96.75 221 CYS A CA 1
ATOM 1716 C C . CYS A 1 221 ? 4.445 4.037 0.293 1.00 96.75 221 CYS A C 1
ATOM 1718 O O . CYS A 1 221 ? 4.354 4.839 1.219 1.00 96.75 221 CYS A O 1
ATOM 1720 N N . LEU A 1 222 ? 3.868 4.257 -0.891 1.00 95.56 222 LEU A N 1
ATOM 1721 C CA . LEU A 1 222 ? 3.074 5.453 -1.182 1.00 95.56 222 LEU A CA 1
ATOM 1722 C C . LEU A 1 222 ? 1.869 5.567 -0.235 1.00 95.56 222 LEU A C 1
ATOM 1724 O O . LEU A 1 222 ? 1.660 6.607 0.389 1.00 95.56 222 LEU A O 1
ATOM 1728 N N . LEU A 1 223 ? 1.106 4.484 -0.078 1.00 95.12 223 LEU A N 1
ATOM 1729 C CA . LEU A 1 223 ? -0.054 4.443 0.810 1.00 95.12 223 LEU A CA 1
ATOM 1730 C C . LEU A 1 223 ? 0.342 4.574 2.285 1.00 95.12 223 LEU A C 1
ATOM 1732 O O . LEU A 1 223 ? -0.392 5.198 3.045 1.00 95.12 223 LEU A O 1
ATOM 1736 N N . MET A 1 224 ? 1.498 4.043 2.701 1.00 94.69 224 MET A N 1
ATOM 1737 C CA . MET A 1 224 ? 2.001 4.217 4.069 1.00 94.69 224 MET A CA 1
ATOM 1738 C C . MET A 1 224 ? 2.307 5.688 4.351 1.00 94.69 224 MET A C 1
ATOM 1740 O O . MET A 1 224 ? 1.953 6.181 5.419 1.00 94.69 224 MET A O 1
ATOM 1744 N N . GLY A 1 225 ? 2.888 6.400 3.379 1.00 92.88 225 GLY A N 1
ATOM 1745 C CA . GLY A 1 225 ? 3.070 7.848 3.459 1.00 92.88 225 GLY A CA 1
ATOM 1746 C C . GLY A 1 225 ? 1.741 8.593 3.580 1.00 92.88 225 GLY A C 1
ATOM 1747 O O . GLY A 1 225 ? 1.595 9.457 4.436 1.00 92.88 225 GLY A O 1
ATOM 1748 N N . ILE A 1 226 ? 0.739 8.211 2.786 1.00 91.12 226 ILE A N 1
ATOM 1749 C CA . ILE A 1 226 ? -0.601 8.818 2.838 1.00 91.12 226 ILE A CA 1
ATOM 1750 C C . ILE A 1 226 ? -1.281 8.581 4.184 1.00 91.12 226 ILE A C 1
ATOM 1752 O O . ILE A 1 226 ? -1.857 9.509 4.744 1.00 91.12 226 ILE A O 1
ATOM 1756 N N . TYR A 1 227 ? -1.193 7.364 4.721 1.00 91.50 227 TYR A N 1
ATOM 1757 C CA . TYR A 1 227 ? -1.766 7.027 6.021 1.00 91.50 227 TYR A CA 1
ATOM 1758 C C . TYR A 1 227 ? -1.178 7.881 7.150 1.00 91.50 227 TYR A C 1
ATOM 1760 O O . TYR A 1 227 ? -1.909 8.265 8.065 1.00 91.50 227 TYR A O 1
ATOM 1768 N N . THR A 1 228 ? 0.126 8.175 7.102 1.00 90.31 228 THR A N 1
ATOM 1769 C CA . THR A 1 228 ? 0.801 8.936 8.158 1.00 90.31 228 THR A CA 1
ATOM 1770 C C . THR A 1 228 ? 0.630 10.446 8.027 1.00 90.31 228 THR A C 1
ATOM 1772 O O . THR A 1 228 ? 0.745 11.117 9.047 1.00 90.31 228 THR A O 1
ATOM 1775 N N . LEU A 1 229 ? 0.271 10.993 6.856 1.00 87.50 229 LEU A N 1
ATOM 1776 C CA . LEU A 1 229 ? 0.075 12.442 6.667 1.00 87.50 229 LEU A CA 1
ATOM 1777 C C . LEU A 1 229 ? -0.856 13.097 7.714 1.00 87.50 229 LEU A C 1
ATOM 1779 O O . LEU A 1 229 ? -0.470 14.128 8.266 1.00 87.50 229 LEU A O 1
ATOM 1783 N N . PRO A 1 230 ? -2.046 12.546 8.041 1.00 78.12 230 PRO A N 1
ATOM 1784 C CA . PRO A 1 230 ? -2.934 13.143 9.042 1.00 78.12 230 PRO A CA 1
ATOM 1785 C C . PRO A 1 230 ? -2.453 12.947 10.488 1.00 78.12 230 PRO A C 1
ATOM 1787 O O . PRO A 1 230 ? -2.912 13.652 11.384 1.00 78.12 230 PRO A O 1
ATOM 1790 N N . VAL A 1 231 ? -1.578 11.964 10.724 1.00 71.62 231 VAL A N 1
ATOM 1791 C CA . VAL A 1 231 ? -1.193 11.483 12.063 1.00 71.62 231 VAL A CA 1
ATOM 1792 C C . VAL A 1 231 ? 0.169 12.040 12.505 1.00 71.62 231 VAL A C 1
ATOM 1794 O O . VAL A 1 231 ? 0.384 12.248 13.697 1.00 71.62 231 VAL A O 1
ATOM 1797 N N . ASP A 1 232 ? 1.076 12.306 11.563 1.00 63.75 232 ASP A N 1
ATOM 1798 C CA . ASP A 1 232 ? 2.435 12.811 11.784 1.00 63.75 232 ASP A CA 1
ATOM 1799 C C . ASP A 1 232 ? 2.873 13.699 10.603 1.00 63.75 232 ASP A C 1
ATOM 1801 O O . ASP A 1 232 ? 3.273 13.225 9.539 1.00 63.75 232 ASP A O 1
ATOM 1805 N N . ALA A 1 233 ? 2.758 15.015 10.779 1.00 54.06 233 ALA A N 1
ATOM 1806 C CA . ALA A 1 233 ? 2.637 15.964 9.673 1.00 54.06 233 ALA A CA 1
ATOM 1807 C C . ALA A 1 233 ? 3.914 16.259 8.850 1.00 54.06 233 ALA A C 1
ATOM 1809 O O . ALA A 1 233 ? 3.846 17.132 7.987 1.00 54.06 233 ALA A O 1
ATOM 1810 N N . SER A 1 234 ? 5.067 15.600 9.045 1.00 62.91 234 SER A N 1
ATOM 1811 C CA . SER A 1 234 ? 6.213 15.863 8.140 1.00 62.91 234 SER A CA 1
ATOM 1812 C C . SER A 1 234 ? 7.371 14.867 8.132 1.00 62.91 234 SER A C 1
ATOM 1814 O O . SER A 1 234 ? 8.056 14.780 7.115 1.00 62.91 234 SER A O 1
ATOM 1816 N N . GLY A 1 235 ? 7.622 14.111 9.204 1.00 83.00 235 GLY A N 1
ATOM 1817 C CA . GLY A 1 235 ? 8.795 13.233 9.265 1.00 83.00 235 GLY A CA 1
ATOM 1818 C C . GLY A 1 235 ? 8.577 11.913 8.535 1.00 83.00 235 GLY A C 1
ATOM 1819 O O . GLY A 1 235 ? 9.167 11.641 7.487 1.00 83.00 235 GLY A O 1
ATOM 1820 N N . LEU A 1 236 ? 7.709 11.073 9.098 1.00 89.25 236 LEU A N 1
ATOM 1821 C CA . LEU A 1 236 ? 7.583 9.690 8.651 1.00 89.25 236 LEU A CA 1
ATOM 1822 C C . LEU A 1 236 ? 6.888 9.564 7.289 1.00 89.25 236 LEU A C 1
ATOM 1824 O O . LEU A 1 236 ? 7.279 8.731 6.471 1.00 89.25 236 LEU A O 1
ATOM 1828 N N . ALA A 1 237 ? 5.909 10.431 7.014 1.00 91.25 237 ALA A N 1
ATOM 1829 C CA . ALA A 1 237 ? 5.264 10.516 5.705 1.00 91.25 237 ALA A CA 1
ATOM 1830 C C . ALA A 1 237 ? 6.279 10.813 4.590 1.00 91.25 237 ALA A C 1
ATOM 1832 O O . ALA A 1 237 ? 6.310 10.106 3.583 1.00 91.25 237 ALA A O 1
ATOM 1833 N N . TYR A 1 238 ? 7.168 11.793 4.797 1.00 90.69 238 TYR A N 1
ATOM 1834 C CA . TYR A 1 238 ? 8.195 12.159 3.817 1.00 90.69 238 TYR A CA 1
ATOM 1835 C C . TYR A 1 238 ? 9.171 11.007 3.545 1.00 90.69 238 TYR A C 1
ATOM 1837 O O . TYR A 1 238 ? 9.514 10.757 2.389 1.00 90.69 238 TYR A O 1
ATOM 1845 N N . ILE A 1 239 ? 9.563 10.255 4.582 1.00 93.19 239 ILE A N 1
ATOM 1846 C CA . ILE A 1 239 ? 10.424 9.070 4.440 1.00 93.19 239 ILE A CA 1
ATOM 1847 C C . ILE A 1 239 ? 9.759 8.014 3.549 1.00 93.19 239 ILE A C 1
ATOM 1849 O O . ILE A 1 239 ? 10.399 7.502 2.630 1.00 93.19 239 ILE A O 1
ATOM 1853 N N . TYR A 1 240 ? 8.481 7.701 3.780 1.00 95.00 240 TYR A N 1
ATOM 1854 C CA . TYR A 1 240 ? 7.764 6.713 2.970 1.00 95.00 240 TYR A CA 1
ATOM 1855 C C . TYR A 1 240 ? 7.553 7.157 1.524 1.00 95.00 240 TYR A C 1
ATOM 1857 O O . TYR A 1 240 ? 7.733 6.347 0.614 1.00 95.00 240 TYR A O 1
ATOM 1865 N N . LEU A 1 241 ? 7.229 8.432 1.299 1.00 93.88 241 LEU A N 1
ATOM 1866 C CA . LEU A 1 241 ? 7.065 8.989 -0.045 1.00 93.88 241 LEU A CA 1
ATOM 1867 C C . LEU A 1 241 ? 8.388 8.966 -0.826 1.00 93.88 241 LEU A C 1
ATOM 1869 O O . LEU A 1 241 ? 8.427 8.496 -1.964 1.00 93.88 241 LEU A O 1
ATOM 1873 N N . ASN A 1 242 ? 9.498 9.344 -0.184 1.00 93.94 242 ASN A N 1
ATOM 1874 C CA . ASN A 1 242 ? 10.835 9.252 -0.777 1.00 93.94 242 ASN A CA 1
ATOM 1875 C C . ASN A 1 242 ? 11.244 7.812 -1.076 1.00 93.94 242 ASN A C 1
ATOM 1877 O O . ASN A 1 242 ? 11.859 7.529 -2.108 1.00 93.94 242 ASN A O 1
ATOM 1881 N N . LEU A 1 243 ? 10.921 6.890 -0.171 1.00 95.81 243 LEU A N 1
ATOM 1882 C CA . LEU A 1 243 ? 11.178 5.474 -0.374 1.00 95.81 243 LEU A CA 1
ATOM 1883 C C . LEU A 1 243 ? 10.377 4.939 -1.567 1.00 95.81 243 LEU A C 1
ATOM 1885 O O . LEU A 1 243 ? 10.954 4.281 -2.432 1.00 95.81 243 LEU A O 1
ATOM 1889 N N . ALA A 1 244 ? 9.088 5.276 -1.665 1.00 96.81 244 ALA A N 1
ATOM 1890 C CA . ALA A 1 244 ? 8.249 4.922 -2.806 1.00 96.81 244 ALA A CA 1
ATOM 1891 C C . ALA A 1 244 ? 8.823 5.469 -4.121 1.00 96.81 244 ALA A C 1
ATOM 1893 O O . ALA A 1 244 ? 8.935 4.723 -5.093 1.00 96.81 244 ALA A O 1
ATOM 1894 N N . LEU A 1 245 ? 9.269 6.731 -4.148 1.00 96.00 245 LEU A N 1
ATOM 1895 C CA . LEU A 1 245 ? 9.904 7.333 -5.321 1.00 96.00 245 LEU A CA 1
ATOM 1896 C C . LEU A 1 245 ? 11.182 6.585 -5.733 1.00 96.00 245 LEU A C 1
ATOM 1898 O O . LEU A 1 245 ? 11.357 6.253 -6.907 1.00 96.00 245 LEU A O 1
ATOM 1902 N N . LYS A 1 246 ? 12.063 6.261 -4.777 1.00 95.31 246 LYS A N 1
ATOM 1903 C CA . LYS A 1 246 ? 13.293 5.494 -5.045 1.00 95.31 246 LYS A CA 1
ATOM 1904 C C . LYS A 1 246 ? 12.982 4.094 -5.579 1.00 95.31 246 LYS A C 1
ATOM 1906 O O . LYS A 1 246 ? 13.592 3.683 -6.566 1.00 95.31 246 LYS A O 1
ATOM 1911 N N . LEU A 1 247 ? 12.001 3.399 -4.998 1.00 95.00 247 LEU A N 1
ATOM 1912 C CA . LEU A 1 247 ? 11.542 2.098 -5.490 1.00 95.00 247 LEU A CA 1
ATOM 1913 C C . LEU A 1 247 ? 10.914 2.208 -6.890 1.00 95.00 247 LEU A C 1
ATOM 1915 O O . LEU A 1 247 ? 11.160 1.348 -7.734 1.00 95.00 247 LEU A O 1
ATOM 1919 N N . ALA A 1 248 ? 10.163 3.271 -7.191 1.00 94.75 248 ALA A N 1
ATOM 1920 C CA . ALA A 1 248 ? 9.592 3.509 -8.519 1.00 94.75 248 ALA A CA 1
ATOM 1921 C C . ALA A 1 248 ? 10.683 3.732 -9.580 1.00 94.75 248 ALA A C 1
ATOM 1923 O O . ALA A 1 248 ? 10.607 3.197 -10.693 1.00 94.75 248 ALA A O 1
ATOM 1924 N N . ILE A 1 249 ? 11.733 4.481 -9.228 1.00 93.00 249 ILE A N 1
ATOM 1925 C CA . ILE A 1 249 ? 12.905 4.682 -10.085 1.00 93.00 249 ILE A CA 1
ATOM 1926 C C . ILE A 1 249 ? 13.639 3.356 -10.303 1.00 93.00 249 ILE A C 1
ATOM 1928 O O . ILE A 1 249 ? 13.918 3.018 -11.454 1.00 93.00 249 ILE A O 1
ATOM 1932 N N . GLN A 1 250 ? 13.889 2.589 -9.238 1.00 90.56 250 GLN A N 1
ATOM 1933 C CA . GLN A 1 250 ? 14.516 1.264 -9.306 1.00 90.56 250 GLN A CA 1
ATOM 1934 C C . GLN A 1 250 ? 13.721 0.300 -10.199 1.00 90.56 250 GLN A C 1
ATOM 1936 O O . GLN A 1 250 ? 14.305 -0.434 -10.987 1.00 90.56 250 GLN A O 1
ATOM 1941 N N . ASN A 1 251 ? 12.390 0.363 -10.150 1.00 89.31 251 ASN A N 1
ATOM 1942 C CA . ASN A 1 251 ? 11.490 -0.404 -11.012 1.00 89.31 251 ASN A CA 1
ATOM 1943 C C . ASN A 1 251 ? 11.429 0.091 -12.467 1.00 89.31 251 ASN A C 1
ATOM 1945 O O . ASN A 1 251 ? 10.665 -0.450 -13.272 1.00 89.31 251 ASN A O 1
ATOM 1949 N N . GLY A 1 252 ? 12.157 1.153 -12.816 1.00 89.75 252 GLY A N 1
ATOM 1950 C CA . GLY A 1 252 ? 12.140 1.738 -14.152 1.00 89.75 252 GLY A CA 1
ATOM 1951 C C . GLY A 1 252 ? 10.818 2.418 -14.522 1.00 89.75 252 GLY A C 1
ATOM 1952 O O . GLY A 1 252 ? 10.570 2.624 -15.706 1.00 89.75 252 GLY A O 1
ATOM 1953 N N . MET A 1 253 ? 9.960 2.775 -13.556 1.00 91.25 253 MET A N 1
ATOM 1954 C CA . MET A 1 253 ? 8.647 3.391 -13.837 1.00 91.25 253 MET A CA 1
ATOM 1955 C C . MET A 1 253 ? 8.757 4.787 -14.472 1.00 91.25 253 MET A C 1
ATOM 1957 O O . MET A 1 253 ? 7.848 5.223 -15.165 1.00 91.25 253 MET A O 1
ATOM 1961 N N . HIS A 1 254 ? 9.904 5.446 -14.301 1.00 89.44 254 HIS A N 1
ATOM 1962 C CA . HIS A 1 254 ? 10.254 6.720 -14.935 1.00 89.44 254 HIS A CA 1
ATOM 1963 C C . HIS A 1 254 ? 10.539 6.612 -16.444 1.00 89.44 254 HIS A C 1
ATOM 1965 O O . HIS A 1 254 ? 10.711 7.627 -17.120 1.00 89.44 254 HIS A O 1
ATOM 1971 N N . ARG A 1 255 ? 10.655 5.391 -16.982 1.00 87.88 255 ARG A N 1
ATOM 1972 C CA . ARG A 1 255 ? 11.007 5.135 -18.383 1.00 87.88 255 ARG A CA 1
ATOM 1973 C C . ARG A 1 255 ? 9.768 4.751 -19.177 1.00 87.88 255 ARG A C 1
ATOM 1975 O O . ARG A 1 255 ? 8.868 4.078 -18.679 1.00 87.88 255 ARG A O 1
ATOM 1982 N N . LYS A 1 256 ? 9.759 5.106 -20.462 1.00 77.81 256 LYS A N 1
ATOM 1983 C CA . LYS A 1 256 ? 8.719 4.656 -21.389 1.00 77.81 256 LYS A CA 1
ATOM 1984 C C . LYS A 1 256 ? 8.890 3.159 -21.652 1.00 77.81 256 LYS A C 1
ATOM 1986 O O . LYS A 1 256 ? 9.876 2.753 -22.260 1.00 77.81 256 LYS A O 1
ATOM 1991 N N . HIS A 1 257 ? 7.933 2.357 -21.200 1.00 70.44 257 HIS A N 1
ATOM 1992 C CA . HIS A 1 257 ? 7.940 0.919 -21.445 1.00 70.44 257 HIS A CA 1
ATOM 1993 C C . HIS A 1 257 ? 7.439 0.609 -22.871 1.00 70.44 257 HIS A C 1
ATOM 1995 O O . HIS A 1 257 ? 6.463 1.237 -23.307 1.00 70.44 257 HIS A O 1
ATOM 2001 N N . PRO A 1 258 ? 8.067 -0.317 -23.621 1.00 68.31 258 PRO A N 1
ATOM 2002 C CA . PRO A 1 258 ? 7.548 -0.750 -24.916 1.00 68.31 258 PRO A CA 1
ATOM 2003 C C . PRO A 1 258 ? 6.149 -1.364 -24.753 1.00 68.31 258 PRO A C 1
ATOM 2005 O O . PRO A 1 258 ? 5.879 -2.116 -23.821 1.00 68.31 258 PRO A O 1
ATOM 2008 N N . ALA A 1 259 ? 5.221 -1.008 -25.644 1.00 62.25 259 ALA A N 1
ATOM 2009 C CA . ALA A 1 259 ? 3.795 -1.300 -25.472 1.00 62.25 259 ALA A CA 1
ATOM 2010 C C . ALA A 1 259 ? 3.419 -2.793 -25.587 1.00 62.25 259 ALA A C 1
ATOM 2012 O O . ALA A 1 259 ? 2.282 -3.140 -25.267 1.00 62.25 259 ALA A O 1
ATOM 2013 N N . ASN A 1 260 ? 4.346 -3.647 -26.029 1.00 67.00 260 ASN A N 1
ATOM 2014 C CA . ASN A 1 260 ? 4.059 -5.026 -26.424 1.00 67.00 260 ASN A CA 1
ATOM 2015 C C . ASN A 1 260 ? 4.329 -6.074 -25.330 1.00 67.00 260 ASN A C 1
ATOM 2017 O O . ASN A 1 260 ? 3.861 -7.197 -25.485 1.00 67.00 260 ASN A O 1
ATOM 2021 N N . ASP A 1 261 ? 5.010 -5.717 -24.235 1.00 70.94 261 ASP A N 1
ATOM 2022 C CA . ASP A 1 261 ? 5.524 -6.714 -23.275 1.00 70.94 261 ASP A CA 1
ATOM 2023 C C . ASP A 1 261 ? 4.740 -6.780 -21.951 1.00 70.94 261 ASP A C 1
ATOM 2025 O O . ASP A 1 261 ? 4.913 -7.714 -21.174 1.00 70.94 261 ASP A O 1
ATOM 2029 N N . ILE A 1 262 ? 3.858 -5.810 -21.676 1.00 75.31 262 ILE A N 1
ATOM 2030 C CA . ILE A 1 262 ? 3.101 -5.724 -20.415 1.00 75.31 262 ILE A CA 1
ATOM 2031 C C . ILE A 1 262 ? 1.618 -5.493 -20.695 1.00 75.31 262 ILE A C 1
ATOM 2033 O O . ILE A 1 262 ? 1.256 -4.682 -21.556 1.00 75.31 262 ILE A O 1
ATOM 2037 N N . ASP A 1 263 ? 0.774 -6.160 -19.904 1.00 85.50 263 ASP A N 1
ATOM 2038 C CA . ASP A 1 263 ? -0.669 -5.940 -19.872 1.00 85.50 263 ASP A CA 1
ATOM 2039 C C . ASP A 1 263 ? -1.028 -4.446 -19.748 1.00 85.50 263 ASP A C 1
ATOM 2041 O O . ASP A 1 263 ? -0.414 -3.672 -19.004 1.00 85.50 263 ASP A O 1
ATOM 2045 N N . ALA A 1 264 ? -2.052 -4.028 -20.493 1.00 85.88 264 ALA A N 1
ATOM 2046 C CA . ALA A 1 264 ? -2.435 -2.626 -20.585 1.00 85.88 264 ALA A CA 1
ATOM 2047 C C . ALA A 1 264 ? -2.849 -2.047 -19.223 1.00 85.88 264 ALA A C 1
ATOM 2049 O O . ALA A 1 264 ? -2.533 -0.886 -18.950 1.00 85.88 264 ALA A O 1
ATOM 2050 N N . ARG A 1 265 ? -3.489 -2.853 -18.360 1.00 85.56 265 ARG A N 1
ATOM 2051 C CA . ARG A 1 265 ? -3.918 -2.437 -17.017 1.00 85.56 265 ARG A CA 1
ATOM 2052 C C . ARG A 1 265 ? -2.716 -2.172 -16.117 1.00 85.56 265 ARG A C 1
ATOM 2054 O O . ARG A 1 265 ? -2.623 -1.108 -15.516 1.00 85.56 265 ARG A O 1
ATOM 2061 N N . ILE A 1 266 ? -1.751 -3.094 -16.093 1.00 85.81 266 ILE A N 1
ATOM 2062 C CA . ILE A 1 266 ? -0.517 -2.952 -15.301 1.00 85.81 266 ILE A CA 1
ATOM 2063 C C . ILE A 1 266 ? 0.280 -1.726 -15.759 1.00 85.81 266 ILE A C 1
ATOM 2065 O O . ILE A 1 266 ? 0.779 -0.958 -14.936 1.00 85.81 266 ILE A O 1
ATOM 2069 N N . ARG A 1 267 ? 0.387 -1.507 -17.075 1.00 87.19 267 ARG A N 1
ATOM 2070 C CA . ARG A 1 267 ? 1.082 -0.339 -17.632 1.00 87.19 267 ARG A CA 1
ATOM 2071 C C . ARG A 1 267 ? 0.424 0.977 -17.217 1.00 87.19 267 ARG A C 1
ATOM 2073 O O . ARG A 1 267 ? 1.133 1.914 -16.853 1.00 87.19 267 ARG A O 1
ATOM 2080 N N . GLU A 1 268 ? -0.902 1.047 -17.270 1.00 89.00 268 GLU A N 1
ATOM 2081 C CA . GLU A 1 268 ? -1.660 2.218 -16.827 1.00 89.00 268 GLU A CA 1
ATOM 2082 C C . GLU A 1 268 ? -1.429 2.500 -15.335 1.00 89.00 268 GLU A C 1
ATOM 2084 O O . GLU A 1 268 ? -1.061 3.618 -14.973 1.00 89.00 268 GLU A O 1
ATOM 2089 N N . THR A 1 269 ? -1.530 1.479 -14.479 1.00 89.94 269 THR A N 1
ATOM 2090 C CA . THR A 1 269 ? -1.266 1.613 -13.038 1.00 89.94 269 THR A CA 1
ATOM 2091 C C . THR A 1 269 ? 0.158 2.096 -12.761 1.00 89.94 269 THR A C 1
ATOM 2093 O O . THR A 1 269 ? 0.349 3.034 -11.989 1.00 89.94 269 THR A O 1
ATOM 2096 N N . ARG A 1 270 ? 1.168 1.527 -13.435 1.00 91.56 270 ARG A N 1
ATOM 2097 C CA . ARG A 1 270 ? 2.573 1.962 -13.309 1.00 91.56 270 ARG A CA 1
ATOM 2098 C C . ARG A 1 270 ? 2.751 3.437 -13.661 1.00 91.56 270 ARG A C 1
ATOM 2100 O O . ARG A 1 270 ? 3.387 4.167 -12.905 1.00 91.56 270 ARG A O 1
ATOM 2107 N N . ASN A 1 271 ? 2.182 3.875 -14.786 1.00 90.50 271 ASN A N 1
ATOM 2108 C CA . ASN A 1 271 ? 2.255 5.272 -15.215 1.00 90.50 271 ASN A CA 1
ATOM 2109 C C . ASN A 1 271 ? 1.597 6.195 -14.190 1.00 90.50 271 ASN A C 1
ATOM 2111 O O . ASN A 1 271 ? 2.156 7.228 -13.832 1.00 90.50 271 ASN A O 1
ATOM 2115 N N . ARG A 1 272 ? 0.422 5.812 -13.697 1.00 91.19 272 ARG A N 1
ATOM 2116 C CA . ARG A 1 272 ? -0.341 6.593 -12.728 1.00 91.19 272 ARG A CA 1
ATOM 2117 C C . ARG A 1 272 ? 0.391 6.754 -11.399 1.00 91.19 272 ARG A C 1
ATOM 2119 O O . ARG A 1 272 ? 0.490 7.870 -10.899 1.00 91.19 272 ARG A O 1
ATOM 2126 N N . VAL A 1 273 ? 0.941 5.663 -10.863 1.00 93.25 273 VAL A N 1
ATOM 2127 C CA . VAL A 1 273 ? 1.754 5.678 -9.637 1.00 93.25 273 VAL A CA 1
ATOM 2128 C C . VAL A 1 273 ? 2.991 6.559 -9.818 1.00 93.25 273 VAL A C 1
ATOM 2130 O O . VAL A 1 273 ? 3.286 7.381 -8.953 1.00 93.25 273 VAL A O 1
ATOM 2133 N N . TRP A 1 274 ? 3.684 6.439 -10.956 1.00 93.88 274 TRP A N 1
ATOM 2134 C CA . TRP A 1 274 ? 4.845 7.276 -11.264 1.00 93.88 274 TRP A CA 1
ATOM 2135 C C . TRP A 1 274 ? 4.502 8.767 -11.276 1.00 93.88 274 TRP A C 1
ATOM 2137 O O . TRP A 1 274 ? 5.155 9.552 -10.591 1.00 93.88 274 TRP A O 1
ATOM 2147 N N . TRP A 1 275 ? 3.474 9.159 -12.031 1.00 91.94 275 TRP A N 1
ATOM 2148 C CA . TRP A 1 275 ? 3.095 10.566 -12.143 1.00 91.94 275 TRP A CA 1
ATOM 2149 C C . TRP A 1 275 ? 2.617 11.143 -10.813 1.00 91.94 275 TRP A C 1
ATOM 2151 O O . TRP A 1 275 ? 2.958 12.277 -10.498 1.00 91.94 275 TRP A O 1
ATOM 2161 N N . ALA A 1 276 ? 1.908 10.356 -10.003 1.00 90.81 276 ALA A N 1
ATOM 2162 C CA . ALA A 1 276 ? 1.510 10.778 -8.668 1.00 90.81 276 ALA A CA 1
ATOM 2163 C C . ALA A 1 276 ? 2.716 11.055 -7.760 1.00 90.81 276 ALA A C 1
ATOM 2165 O O . ALA A 1 276 ? 2.794 12.124 -7.162 1.00 90.81 276 ALA A O 1
ATOM 2166 N N . LEU A 1 277 ? 3.681 10.132 -7.699 1.00 91.88 277 LEU A N 1
ATOM 2167 C CA . LEU A 1 277 ? 4.906 10.316 -6.914 1.00 91.88 277 LEU A CA 1
ATOM 2168 C C . LEU A 1 277 ? 5.723 11.516 -7.398 1.00 91.88 277 LEU A C 1
ATOM 2170 O O . LEU A 1 277 ? 6.213 12.292 -6.586 1.00 91.88 277 LEU A O 1
ATOM 2174 N N . TYR A 1 278 ? 5.833 11.693 -8.716 1.00 89.94 278 TYR A N 1
ATOM 2175 C CA . TYR A 1 278 ? 6.537 12.828 -9.303 1.00 89.94 278 TYR A CA 1
ATOM 2176 C C . TYR A 1 278 ? 5.904 14.172 -8.919 1.00 89.94 278 TYR A C 1
ATOM 2178 O O . TYR A 1 278 ? 6.622 15.129 -8.651 1.00 89.94 278 TYR A O 1
ATOM 2186 N N . THR A 1 279 ? 4.571 14.247 -8.877 1.00 87.56 279 THR A N 1
ATOM 2187 C CA . THR A 1 279 ? 3.855 15.462 -8.466 1.00 87.56 279 THR A CA 1
ATOM 2188 C C . THR A 1 279 ? 3.942 15.720 -6.963 1.00 87.56 279 THR A C 1
ATOM 2190 O O . THR A 1 279 ? 3.949 16.876 -6.569 1.00 87.56 279 THR A O 1
ATOM 2193 N N . ILE A 1 280 ? 4.009 14.678 -6.128 1.00 83.25 280 ILE A N 1
ATOM 2194 C CA . ILE A 1 280 ? 4.110 14.826 -4.666 1.00 83.25 280 ILE A CA 1
ATOM 2195 C C . ILE A 1 280 ? 5.497 15.334 -4.228 1.00 83.25 280 ILE A C 1
ATOM 2197 O O . ILE A 1 280 ? 5.590 16.026 -3.220 1.00 83.25 280 ILE A O 1
ATOM 2201 N N . GLU A 1 281 ? 6.564 14.989 -4.955 1.00 76.81 281 GLU A N 1
ATOM 2202 C CA . GLU A 1 281 ? 7.942 15.405 -4.630 1.00 76.81 281 GLU A CA 1
ATOM 2203 C C . GLU A 1 281 ? 8.285 16.836 -5.104 1.00 76.81 281 GLU A C 1
ATOM 2205 O O . GLU A 1 281 ? 9.244 17.421 -4.601 1.00 76.81 281 GLU A O 1
ATOM 2210 N N . GLN A 1 282 ? 7.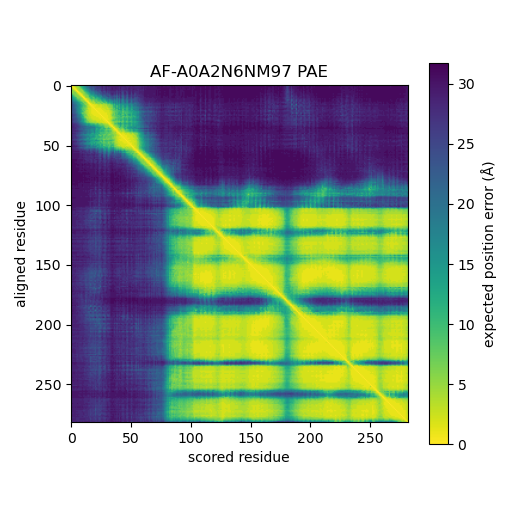548 17.390 -6.080 1.00 58.69 282 GLN A N 1
ATOM 2211 C CA . GLN A 1 282 ? 7.755 18.762 -6.585 1.00 58.69 282 GLN A CA 1
ATOM 2212 C C . GLN A 1 282 ? 7.220 19.834 -5.634 1.00 58.69 282 GLN A C 1
ATOM 2214 O O . GLN A 1 282 ? 7.929 20.857 -5.483 1.00 58.69 282 GLN A O 1
#

Mean predicted aligned error: 17.17 Å